Protein AF-A0A7W0VQ99-F1 (afdb_monomer_lite)

Structure (mmCIF, N/CA/C/O backbone):
data_AF-A0A7W0VQ99-F1
#
_entry.id   AF-A0A7W0VQ99-F1
#
loop_
_atom_site.group_PDB
_atom_site.id
_atom_site.type_symbol
_atom_site.label_atom_id
_atom_site.label_alt_id
_atom_site.label_comp_id
_atom_site.label_asym_id
_atom_site.label_entity_id
_atom_site.label_seq_id
_atom_site.pdbx_PDB_ins_code
_atom_site.Cartn_x
_atom_site.Cartn_y
_atom_site.Cartn_z
_atom_site.occupancy
_atom_site.B_iso_or_equiv
_atom_site.auth_seq_id
_atom_site.auth_comp_id
_atom_site.auth_asym_id
_atom_site.auth_atom_id
_atom_site.pdbx_PDB_model_num
ATOM 1 N N . MET A 1 1 ? 32.822 -34.346 52.585 1.00 35.97 1 MET A N 1
ATOM 2 C CA . MET A 1 1 ? 32.767 -32.916 52.220 1.00 35.97 1 MET A CA 1
ATOM 3 C C . MET A 1 1 ? 31.912 -32.772 50.972 1.00 35.97 1 MET A C 1
ATOM 5 O O . MET A 1 1 ? 32.392 -32.977 49.869 1.00 35.97 1 MET A O 1
ATOM 9 N N . ARG A 1 2 ? 30.615 -32.536 51.179 1.00 29.69 2 ARG A N 1
ATOM 10 C CA . ARG A 1 2 ? 29.623 -32.150 50.172 1.00 29.69 2 ARG A CA 1
ATOM 11 C C . ARG A 1 2 ? 29.145 -30.772 50.618 1.00 29.69 2 ARG A C 1
ATOM 13 O O . ARG A 1 2 ? 28.706 -30.653 51.759 1.00 29.69 2 ARG A O 1
ATOM 20 N N . TRP A 1 3 ? 29.302 -29.755 49.781 1.00 30.38 3 TRP A N 1
ATOM 21 C CA . TRP A 1 3 ? 28.756 -28.430 50.052 1.00 30.38 3 TRP A CA 1
ATOM 22 C C . TRP A 1 3 ? 27.299 -28.418 49.585 1.00 30.38 3 TRP A C 1
ATOM 24 O O . TRP A 1 3 ? 27.022 -28.492 48.393 1.00 30.38 3 TRP A O 1
ATOM 34 N N . LEU A 1 4 ? 26.387 -28.411 50.555 1.00 33.59 4 LEU A N 1
ATOM 35 C CA . LEU A 1 4 ? 24.972 -28.094 50.389 1.00 33.59 4 LEU A CA 1
ATOM 36 C C . LEU A 1 4 ? 24.842 -26.570 50.477 1.00 33.59 4 LEU A C 1
ATOM 38 O O . LEU A 1 4 ? 25.139 -25.999 51.525 1.00 33.59 4 LEU A O 1
ATOM 42 N N . ALA A 1 5 ? 24.418 -25.922 49.395 1.00 33.44 5 ALA A N 1
ATOM 43 C CA . ALA A 1 5 ? 23.894 -24.560 49.443 1.00 33.44 5 ALA A CA 1
ATOM 44 C C . ALA A 1 5 ? 22.367 -24.634 49.653 1.00 33.44 5 ALA A C 1
ATOM 46 O O . ALA A 1 5 ? 21.724 -25.491 49.039 1.00 33.44 5 ALA A O 1
ATOM 47 N N . PRO A 1 6 ? 21.777 -23.805 50.530 1.00 36.81 6 PRO A N 1
ATOM 48 C CA . PRO A 1 6 ? 20.361 -23.883 50.855 1.00 36.81 6 PRO A CA 1
ATOM 49 C C . PRO A 1 6 ? 19.521 -23.203 49.768 1.00 36.81 6 PRO A C 1
ATOM 51 O O . PRO A 1 6 ? 19.786 -22.065 49.384 1.00 36.81 6 PRO A O 1
ATOM 54 N N . MET A 1 7 ? 18.473 -23.889 49.307 1.00 33.03 7 MET A N 1
ATOM 55 C CA . MET A 1 7 ? 17.354 -23.249 48.620 1.00 33.03 7 MET A CA 1
ATOM 56 C C . MET A 1 7 ? 16.653 -22.319 49.616 1.00 33.03 7 MET A C 1
ATOM 58 O O . MET A 1 7 ? 15.990 -22.782 50.545 1.00 33.03 7 MET A O 1
ATOM 62 N N . LEU A 1 8 ? 16.804 -21.007 49.428 1.00 29.42 8 LEU A N 1
ATOM 63 C CA . LEU A 1 8 ? 15.871 -20.037 49.985 1.00 29.42 8 LEU A CA 1
ATOM 64 C C . LEU A 1 8 ? 14.557 -20.170 49.209 1.00 29.42 8 LEU A C 1
ATOM 66 O O . LEU A 1 8 ? 14.413 -19.654 48.105 1.00 29.42 8 LEU A O 1
ATOM 70 N N . VAL A 1 9 ? 13.599 -20.877 49.799 1.00 35.91 9 VAL A N 1
ATOM 71 C CA . VAL A 1 9 ? 12.191 -20.728 49.444 1.00 35.91 9 VAL A CA 1
ATOM 72 C C . VAL A 1 9 ? 11.742 -19.409 50.063 1.00 35.91 9 VAL A C 1
ATOM 74 O O . VAL A 1 9 ? 11.555 -19.315 51.276 1.00 35.91 9 VAL A O 1
ATOM 77 N N . LEU A 1 10 ? 11.614 -18.369 49.240 1.00 32.12 10 LEU A N 1
ATOM 78 C CA . LEU A 1 10 ? 10.856 -17.175 49.603 1.00 32.12 10 LEU A CA 1
ATOM 79 C C . LEU A 1 10 ? 9.377 -17.567 49.627 1.00 32.12 10 LEU A C 1
ATOM 81 O O . LEU A 1 10 ? 8.666 -17.467 48.634 1.00 32.12 10 LEU A O 1
ATOM 85 N N . ALA A 1 11 ? 8.935 -18.069 50.778 1.00 34.66 11 ALA A N 1
ATOM 86 C CA . ALA A 1 11 ? 7.527 -18.144 51.112 1.00 34.66 11 ALA A CA 1
ATOM 87 C C . ALA A 1 11 ? 7.029 -16.708 51.319 1.00 34.66 11 ALA A C 1
ATOM 89 O O . ALA A 1 11 ? 7.290 -16.091 52.353 1.00 34.66 11 ALA A O 1
ATOM 90 N N . ALA A 1 12 ? 6.349 -16.157 50.315 1.00 34.00 12 ALA A N 1
ATOM 91 C CA . ALA A 1 12 ? 5.518 -14.985 50.519 1.00 34.00 12 ALA A CA 1
ATOM 92 C C . ALA A 1 12 ? 4.305 -15.420 51.352 1.00 34.00 12 ALA A C 1
ATOM 94 O O . ALA A 1 12 ? 3.446 -16.167 50.891 1.00 34.00 12 ALA A O 1
ATOM 95 N N . CYS A 1 13 ? 4.266 -14.989 52.610 1.00 36.88 13 CYS A N 1
ATOM 96 C CA . CYS A 1 13 ? 3.066 -15.054 53.426 1.00 36.88 13 CYS A CA 1
ATOM 97 C C . CYS A 1 13 ? 2.107 -13.952 52.962 1.00 36.88 13 CYS A C 1
ATOM 99 O O . CYS A 1 13 ? 2.236 -12.809 53.398 1.00 36.88 13 CYS A O 1
ATOM 101 N N . THR A 1 14 ? 1.138 -14.291 52.115 1.00 41.12 14 THR A N 1
ATOM 102 C CA . THR A 1 14 ? -0.111 -13.530 51.990 1.00 41.12 14 THR A CA 1
ATOM 103 C C . THR A 1 14 ? -1.266 -14.451 52.364 1.00 41.12 14 THR A C 1
ATOM 105 O O . THR A 1 14 ? -1.431 -15.538 51.816 1.00 41.12 14 THR A O 1
ATOM 108 N N . SER A 1 15 ? -2.006 -14.051 53.393 1.00 50.41 15 SER A N 1
ATOM 109 C CA . SER A 1 15 ? -3.149 -14.760 53.956 1.00 50.41 15 SER A CA 1
ATOM 110 C C . SER A 1 15 ? -4.416 -14.384 53.195 1.00 50.41 15 SER A C 1
ATOM 112 O O . SER A 1 15 ? -5.065 -13.406 53.548 1.00 50.41 15 SER A O 1
ATOM 114 N N . ASP A 1 16 ? -4.659 -15.115 52.115 1.00 44.50 16 ASP A N 1
ATOM 115 C CA . ASP A 1 16 ? -5.942 -15.582 51.568 1.00 44.50 16 ASP A CA 1
ATOM 116 C C . ASP A 1 16 ? -5.673 -15.956 50.099 1.00 44.50 16 ASP A C 1
ATOM 118 O O . ASP A 1 16 ? -5.027 -15.178 49.395 1.00 44.50 16 ASP A O 1
ATOM 122 N N . PRO A 1 17 ? -6.070 -17.149 49.614 1.00 54.41 17 PRO A N 1
ATOM 123 C CA . PRO A 1 17 ? -6.125 -17.363 48.175 1.00 54.41 17 PRO A CA 1
ATOM 124 C C . PRO A 1 17 ? -7.101 -16.324 47.623 1.00 54.41 17 PRO A C 1
ATOM 126 O O . PRO A 1 17 ? -8.230 -16.246 48.118 1.00 54.41 17 PRO A O 1
ATOM 129 N N . ASP A 1 18 ? -6.676 -15.527 46.637 1.00 51.31 18 ASP A N 1
ATOM 130 C CA . ASP A 1 18 ? -7.619 -14.726 45.858 1.00 51.31 18 ASP A CA 1
ATOM 131 C C . ASP A 1 18 ? -8.804 -15.637 45.505 1.00 51.31 18 ASP A C 1
ATOM 133 O O . ASP A 1 18 ? -8.576 -16.798 45.126 1.00 51.31 18 ASP A O 1
ATOM 137 N N . PRO A 1 19 ? -10.057 -15.194 45.728 1.00 57.91 19 PRO A N 1
ATOM 138 C CA . PRO A 1 19 ? -11.213 -16.019 45.431 1.00 57.91 19 PRO A CA 1
ATOM 139 C C . PRO A 1 19 ? -11.058 -16.507 43.997 1.00 57.91 19 PRO A C 1
ATOM 141 O O . PRO A 1 19 ? -10.887 -15.694 43.090 1.00 57.91 19 PRO A O 1
ATOM 144 N N . VAL A 1 20 ? -11.051 -17.835 43.819 1.00 58.91 20 VAL A N 1
ATOM 145 C CA . VAL A 1 20 ? -11.054 -18.452 42.490 1.00 58.91 20 VAL A CA 1
ATOM 146 C C . VAL 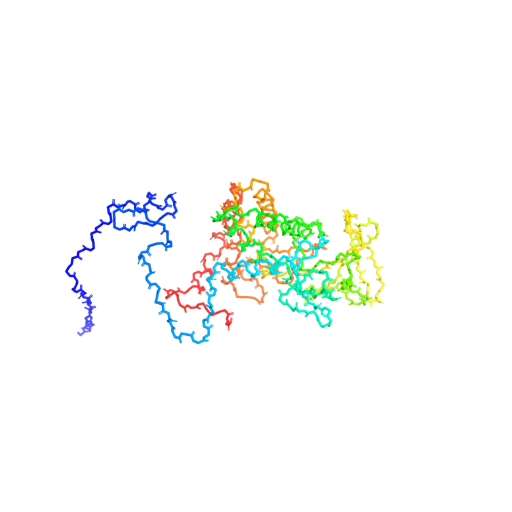A 1 20 ? -12.126 -17.713 41.700 1.00 58.91 20 VAL A C 1
ATOM 148 O O . VAL A 1 20 ? -13.264 -17.675 42.190 1.00 58.91 20 VAL A O 1
ATOM 151 N N . PRO A 1 21 ? -11.782 -17.074 40.568 1.00 56.78 21 PRO A N 1
ATOM 152 C CA . PRO A 1 21 ? -12.765 -16.341 39.805 1.00 56.78 21 PRO A CA 1
ATOM 153 C C . PRO A 1 21 ? -13.966 -17.256 39.557 1.00 56.78 21 PRO A C 1
ATOM 155 O O . PRO A 1 21 ? -13.811 -18.405 39.144 1.00 56.78 21 PRO A O 1
ATOM 158 N N . ALA A 1 22 ? -15.164 -16.797 39.915 1.00 71.50 22 ALA A N 1
ATOM 159 C CA . ALA A 1 22 ? -16.379 -17.569 39.676 1.00 71.50 22 ALA A CA 1
ATOM 160 C C . ALA A 1 22 ? -16.752 -17.560 38.185 1.00 71.50 22 ALA A C 1
ATOM 162 O O . ALA A 1 22 ? -17.583 -18.360 37.753 1.00 71.50 22 ALA A O 1
ATOM 163 N N . CYS A 1 23 ? -16.150 -16.660 37.405 1.00 81.81 23 CYS A N 1
ATOM 164 C CA . CYS A 1 23 ? -16.208 -16.712 35.958 1.00 81.81 23 CYS A CA 1
ATOM 165 C C . CYS A 1 23 ? -15.286 -17.809 35.400 1.00 81.81 23 CYS A C 1
ATOM 167 O O . CYS A 1 23 ? -14.250 -18.149 35.961 1.00 81.81 23 CYS A O 1
ATOM 169 N N . ASP A 1 24 ? -15.705 -18.397 34.286 1.00 89.31 24 ASP A N 1
ATOM 170 C CA . ASP A 1 24 ? -14.931 -19.392 33.551 1.00 89.31 24 ASP A CA 1
ATOM 171 C C . ASP A 1 24 ? -14.026 -18.663 32.550 1.00 89.31 24 ASP A C 1
ATOM 173 O O . ASP A 1 24 ? -14.518 -18.064 31.590 1.00 89.31 24 ASP A O 1
ATOM 177 N N . ASP A 1 25 ? -12.711 -18.715 32.776 1.00 86.88 25 ASP A N 1
ATOM 178 C CA . ASP A 1 25 ? -11.695 -18.097 31.915 1.00 86.88 25 ASP A CA 1
ATOM 179 C C . ASP A 1 25 ? -11.864 -18.476 30.439 1.00 86.88 25 ASP A C 1
ATOM 181 O O . ASP A 1 25 ? -11.771 -17.619 29.558 1.00 86.88 25 ASP A O 1
ATOM 185 N N . ALA A 1 26 ? -12.132 -19.753 30.152 1.00 87.81 26 ALA A N 1
ATOM 186 C CA . ALA A 1 26 ? -12.259 -20.242 28.785 1.00 87.81 26 ALA A CA 1
ATOM 187 C C . ALA A 1 26 ? -13.552 -19.734 28.135 1.00 87.81 26 ALA A C 1
ATOM 189 O O . ALA A 1 26 ? -13.550 -19.376 26.954 1.00 87.81 26 ALA A O 1
ATOM 190 N N . ALA A 1 27 ? -14.640 -19.657 28.905 1.00 90.06 27 ALA A N 1
ATOM 191 C CA . ALA A 1 27 ? -15.899 -19.090 28.435 1.00 90.06 27 ALA A CA 1
ATOM 192 C C . ALA A 1 27 ? -15.780 -17.579 28.173 1.00 90.06 27 ALA A C 1
ATOM 194 O O . ALA A 1 27 ? -16.181 -17.115 27.106 1.00 90.06 27 ALA A O 1
ATOM 195 N N . CYS A 1 28 ? -15.162 -16.819 29.086 1.00 89.81 28 CYS A N 1
ATOM 196 C CA . CYS A 1 28 ? -14.923 -15.390 28.881 1.00 89.81 28 CYS A CA 1
ATOM 197 C C . CYS A 1 28 ? -14.013 -15.144 27.669 1.00 89.81 28 CYS A C 1
ATOM 199 O O . CYS A 1 28 ? -14.325 -14.297 26.829 1.00 89.81 28 CYS A O 1
ATOM 201 N N . ALA A 1 29 ? -12.939 -15.925 27.516 1.00 85.56 29 ALA A N 1
ATOM 202 C CA . ALA A 1 29 ? -12.032 -15.813 26.377 1.00 85.56 29 ALA A CA 1
ATOM 203 C C . ALA A 1 29 ? -12.724 -16.120 25.037 1.00 85.56 29 ALA A C 1
ATOM 205 O O . ALA A 1 29 ? -12.426 -15.468 24.034 1.00 85.56 29 ALA A O 1
ATOM 206 N N . ALA A 1 30 ? -13.683 -17.054 25.008 1.00 84.19 30 ALA A N 1
ATOM 207 C CA . ALA A 1 30 ? -14.479 -17.350 23.814 1.00 84.19 30 ALA A CA 1
ATOM 208 C C . ALA A 1 30 ? -15.356 -16.163 23.365 1.00 84.19 30 ALA A C 1
ATOM 210 O O . ALA A 1 30 ? -15.664 -16.040 22.179 1.00 84.19 30 ALA A O 1
ATOM 211 N N . GLU A 1 31 ? -15.712 -15.266 24.288 1.00 84.81 31 GLU A N 1
ATOM 212 C CA . GLU A 1 31 ? -16.398 -13.997 24.011 1.00 84.81 31 GLU A CA 1
ATOM 213 C C . GLU A 1 31 ? -15.436 -12.815 23.781 1.00 84.81 31 GLU A C 1
ATOM 215 O O . GLU A 1 31 ? -15.890 -11.693 23.558 1.00 84.81 31 GLU A O 1
ATOM 220 N N . GLY A 1 32 ? -14.117 -13.030 23.841 1.00 79.94 32 GLY A N 1
ATOM 221 C CA . GLY A 1 32 ? -13.119 -11.958 23.763 1.00 79.94 32 GLY A CA 1
ATOM 222 C C . GLY A 1 32 ? -13.008 -11.106 25.034 1.00 79.94 32 GLY A C 1
ATOM 223 O O . GLY A 1 32 ? -12.527 -9.976 24.971 1.00 79.94 32 GLY A O 1
ATOM 224 N N . LYS A 1 33 ? -13.451 -11.634 26.177 1.00 89.81 33 LYS A N 1
ATOM 225 C CA . LYS A 1 33 ? -13.456 -10.978 27.490 1.00 89.81 33 LYS A CA 1
ATOM 226 C C . LYS A 1 33 ? -12.430 -11.601 28.430 1.00 89.81 33 LYS A C 1
ATOM 228 O O . LYS A 1 33 ? -11.929 -12.696 28.186 1.00 89.81 33 LYS A O 1
ATOM 233 N N . LEU A 1 34 ? -12.137 -10.902 29.521 1.00 89.12 34 LEU A N 1
ATOM 234 C CA . LEU A 1 34 ? -11.303 -11.402 30.610 1.00 89.12 34 LEU A CA 1
ATOM 235 C C . LEU A 1 34 ? -12.183 -11.722 31.814 1.00 89.12 34 LEU A C 1
ATOM 237 O O . LEU A 1 34 ? -13.170 -11.038 32.071 1.00 89.12 34 LEU A O 1
ATOM 241 N N . CYS A 1 35 ? -11.848 -12.785 32.528 1.00 90.56 35 CYS A N 1
ATOM 242 C CA . CYS A 1 35 ? -12.533 -13.142 33.755 1.00 90.56 35 CYS A CA 1
ATOM 243 C C . CYS A 1 35 ? -11.972 -12.300 34.905 1.00 90.56 35 CYS A C 1
ATOM 245 O O . CYS A 1 35 ? -10.777 -12.337 35.186 1.00 90.56 35 CYS A O 1
ATOM 247 N N . GLU A 1 36 ? -12.830 -11.512 35.546 1.00 89.19 36 GLU A N 1
ATOM 248 C CA . GLU A 1 36 ? -12.496 -10.707 36.716 1.00 89.19 36 GLU A CA 1
ATOM 249 C C . GLU A 1 36 ? -13.545 -10.958 37.801 1.00 89.19 36 GLU A C 1
ATOM 251 O O . GLU A 1 36 ? -14.733 -10.695 37.606 1.00 89.19 36 GLU A O 1
ATOM 256 N N . ALA A 1 37 ? -13.097 -11.478 38.946 1.00 86.00 37 ALA A N 1
ATOM 257 C CA . ALA A 1 37 ? -13.957 -11.895 40.052 1.00 86.00 37 ALA A CA 1
ATOM 258 C C . ALA A 1 37 ? -15.073 -12.865 39.607 1.00 86.00 37 ALA A C 1
ATOM 260 O O . ALA A 1 37 ? -14.812 -14.043 39.377 1.00 86.00 37 ALA A O 1
ATOM 261 N N . ASP A 1 38 ? -16.319 -12.409 39.518 1.00 87.75 38 ASP A N 1
ATOM 262 C CA . ASP A 1 38 ? -17.500 -13.205 39.180 1.00 87.75 38 ASP A CA 1
ATOM 263 C C . ASP A 1 38 ? -18.119 -12.845 37.819 1.00 87.75 38 ASP A C 1
ATOM 265 O O . ASP A 1 38 ? -19.232 -13.279 37.511 1.00 87.75 38 ASP A O 1
ATOM 269 N N . ALA A 1 39 ? -17.403 -12.090 36.978 1.00 90.38 39 ALA A N 1
ATOM 270 C CA . ALA A 1 39 ? -17.909 -11.632 35.690 1.00 90.38 39 ALA A CA 1
ATOM 271 C C . ALA A 1 39 ? -16.873 -11.706 34.561 1.00 90.38 39 ALA A C 1
ATOM 273 O O . ALA A 1 39 ? -15.676 -11.501 34.748 1.00 90.38 39 ALA A O 1
ATOM 274 N N . CYS A 1 40 ? -17.365 -11.919 33.340 1.00 91.88 40 CYS A N 1
ATOM 275 C CA . CYS A 1 40 ? -16.589 -11.618 32.144 1.00 91.88 40 CYS A CA 1
ATOM 276 C C . CYS A 1 40 ? -16.619 -10.104 31.909 1.00 91.88 40 CYS A C 1
ATOM 278 O O . CYS A 1 40 ? -17.671 -9.537 31.594 1.00 91.88 40 CYS A O 1
ATOM 280 N N . VAL A 1 41 ? -15.470 -9.453 32.042 1.00 91.94 41 VAL A N 1
ATOM 281 C CA . VAL A 1 41 ? -15.289 -8.025 31.789 1.00 91.94 41 VAL A CA 1
ATOM 282 C C . VAL A 1 41 ? -14.601 -7.798 30.453 1.00 91.94 41 VAL A C 1
ATOM 284 O O . VAL A 1 41 ? -13.835 -8.623 29.958 1.00 91.94 41 VAL A O 1
ATOM 287 N N . GLU A 1 42 ? -14.868 -6.646 29.850 1.00 86.19 42 GLU A N 1
ATOM 288 C CA . GLU A 1 42 ? -14.137 -6.239 28.655 1.00 86.19 42 GLU A CA 1
ATOM 289 C C . GLU A 1 42 ? -12.638 -6.096 28.973 1.00 86.19 42 GLU A C 1
ATOM 291 O O . GLU A 1 42 ? -12.308 -5.557 30.034 1.00 86.19 42 GLU A O 1
ATOM 296 N N . PRO A 1 43 ? -11.712 -6.491 28.078 1.00 82.94 43 PRO A N 1
ATOM 297 C CA . PRO A 1 43 ? -10.278 -6.443 28.369 1.00 82.94 43 PRO A CA 1
ATOM 298 C C . PRO A 1 43 ? -9.766 -5.057 28.790 1.00 82.94 43 PRO A C 1
ATOM 300 O O . PRO A 1 43 ? -8.867 -4.951 29.615 1.00 82.94 43 PRO A O 1
ATOM 303 N N . TRP A 1 44 ? -10.366 -3.975 28.280 1.00 77.50 44 TRP A N 1
ATOM 304 C CA . TRP A 1 44 ? -10.019 -2.594 28.655 1.00 77.50 44 TRP A CA 1
ATOM 305 C C . TRP A 1 44 ? -10.595 -2.133 30.005 1.00 77.50 44 TRP A C 1
ATOM 307 O O . TRP A 1 44 ? -10.305 -1.020 30.441 1.00 77.50 44 TRP A O 1
ATOM 317 N N . ARG A 1 45 ? -11.440 -2.948 30.644 1.00 83.00 45 ARG A N 1
ATOM 318 C CA . ARG A 1 45 ? -11.957 -2.742 32.006 1.00 83.00 45 ARG A CA 1
ATOM 319 C C . ARG A 1 45 ? -11.309 -3.661 33.033 1.00 83.00 45 ARG A C 1
ATOM 321 O O . ARG A 1 45 ? -11.524 -3.440 34.215 1.00 83.00 45 ARG A O 1
ATOM 328 N N . TYR A 1 46 ? -10.543 -4.658 32.597 1.00 84.81 46 TYR A N 1
ATOM 329 C CA . TYR A 1 46 ? -9.868 -5.589 33.491 1.00 84.81 46 TYR A CA 1
ATOM 330 C C . TYR A 1 46 ? -8.901 -4.849 34.422 1.00 84.81 46 TYR A C 1
ATOM 332 O O . TYR A 1 46 ? -8.037 -4.099 33.963 1.00 84.81 46 TYR A O 1
ATOM 340 N N . GLY A 1 47 ? -9.065 -5.047 35.727 1.00 83.56 47 GLY A N 1
ATOM 341 C CA . GLY A 1 47 ? -8.362 -4.330 36.786 1.00 83.56 47 GLY A CA 1
ATOM 342 C C . GLY A 1 47 ? -8.856 -2.898 37.016 1.00 83.56 47 GLY A C 1
ATOM 343 O O . GLY A 1 47 ? -8.153 -2.146 37.692 1.00 83.56 47 GLY A O 1
ATOM 344 N N . ASP A 1 48 ? -9.993 -2.512 36.412 1.00 78.44 48 ASP A N 1
ATOM 345 C CA . ASP A 1 48 ? -10.564 -1.155 36.327 1.00 78.44 48 ASP A CA 1
ATOM 346 C C . ASP A 1 48 ? -9.490 -0.058 36.418 1.00 78.44 48 ASP A C 1
ATOM 348 O O . ASP A 1 48 ? -9.431 0.683 37.411 1.00 78.44 48 ASP A O 1
ATOM 352 N N . PRO A 1 49 ? -8.566 0.002 35.435 1.00 72.12 49 PRO A N 1
ATOM 353 C CA . PRO A 1 49 ? -7.321 0.733 35.580 1.00 72.12 49 PRO A CA 1
ATOM 354 C C . PRO A 1 49 ? -7.609 2.206 35.863 1.00 72.12 49 PRO A C 1
ATOM 356 O O . PRO A 1 49 ? -8.087 2.961 35.013 1.00 72.12 49 PRO A O 1
ATOM 359 N N . GLN A 1 50 ? -7.300 2.622 37.089 1.00 75.44 50 GLN A N 1
ATOM 360 C CA . GLN A 1 50 ? -7.441 4.005 37.514 1.00 75.44 50 GLN A CA 1
ATOM 361 C C . GLN A 1 50 ? -6.268 4.807 36.957 1.00 75.44 50 GLN A C 1
ATOM 363 O O . GLN A 1 50 ? -5.178 4.854 37.528 1.00 75.44 50 GLN A O 1
ATOM 368 N N . TRP A 1 51 ? -6.490 5.456 35.819 1.00 71.12 51 TRP A N 1
ATOM 369 C CA . TRP A 1 51 ? -5.513 6.372 35.245 1.00 71.12 51 TRP A CA 1
ATOM 370 C C . TRP A 1 51 ? -5.407 7.617 36.123 1.00 71.12 51 TRP A C 1
ATOM 372 O O . TRP A 1 51 ? -6.396 8.325 36.351 1.00 71.12 51 TRP A O 1
ATOM 382 N N . SER A 1 52 ? -4.202 7.905 36.617 1.00 70.12 52 SER A N 1
ATOM 383 C CA . SER A 1 52 ? -3.952 9.137 37.354 1.00 70.12 52 SER A CA 1
ATOM 384 C C . SER A 1 52 ? -4.303 10.337 36.472 1.00 70.12 52 SER A C 1
ATOM 386 O O . SER A 1 52 ? -3.880 10.459 35.322 1.00 70.12 52 SER A O 1
ATOM 388 N N . ARG A 1 53 ? -5.117 11.249 37.007 1.00 69.31 53 ARG A N 1
ATOM 389 C CA . ARG A 1 53 ? -5.321 12.550 36.371 1.00 69.31 53 ARG A CA 1
ATOM 390 C C . ARG A 1 53 ? -4.111 13.407 36.718 1.00 69.31 53 ARG A C 1
ATOM 392 O O . ARG A 1 53 ? -3.765 13.517 37.891 1.00 69.31 53 ARG A O 1
ATOM 399 N N . CYS A 1 54 ? -3.501 14.032 35.716 1.00 71.00 54 CYS A N 1
ATOM 400 C CA . CYS A 1 54 ? -2.407 14.987 35.895 1.00 71.00 54 CYS A CA 1
ATOM 401 C C . CYS A 1 54 ? -2.943 16.422 35.732 1.00 71.00 54 CYS A C 1
ATOM 403 O O . CYS A 1 54 ? -2.739 17.026 34.681 1.00 71.00 54 CYS A O 1
ATOM 405 N N . PRO A 1 55 ? -3.648 16.991 36.733 1.00 69.50 55 PRO A N 1
ATOM 406 C CA . PRO A 1 55 ? -4.312 18.294 36.614 1.00 69.50 55 PRO A CA 1
ATOM 407 C C . PRO A 1 55 ? -3.351 19.478 36.419 1.00 69.50 55 PRO A C 1
ATOM 409 O O . PRO A 1 55 ? -3.808 20.580 36.138 1.00 69.50 55 PRO A O 1
ATOM 412 N N . VAL A 1 56 ? -2.039 19.266 36.576 1.00 78.25 56 VAL A N 1
ATOM 413 C CA . VAL A 1 56 ? -0.986 20.289 36.437 1.00 78.25 56 VAL A CA 1
ATOM 414 C C . VAL A 1 56 ? 0.040 19.907 35.356 1.00 78.25 56 VAL A C 1
ATOM 416 O O . VAL A 1 56 ? 1.137 20.454 35.319 1.00 78.25 56 VAL A O 1
ATOM 419 N N . GLU A 1 57 ? -0.270 18.959 34.465 1.00 82.94 57 GLU A N 1
ATOM 420 C CA . GLU A 1 57 ? 0.613 18.682 33.324 1.00 82.94 57 GLU A CA 1
ATOM 421 C C . GLU A 1 57 ? 0.530 19.849 32.332 1.00 82.94 57 GLU A C 1
ATOM 423 O O . GLU A 1 57 ? -0.460 20.017 31.625 1.00 82.94 57 GLU A O 1
ATOM 428 N N . THR A 1 58 ? 1.574 20.675 32.291 1.00 82.50 58 THR A N 1
ATOM 429 C CA . THR A 1 58 ? 1.620 21.906 31.488 1.00 82.50 58 THR A CA 1
ATOM 430 C C . THR A 1 58 ? 1.639 21.647 29.983 1.00 82.50 58 THR A C 1
ATOM 432 O O . THR A 1 58 ? 1.383 22.567 29.210 1.00 82.50 58 THR A O 1
ATOM 435 N N . ARG A 1 59 ? 1.915 20.407 29.558 1.00 81.31 59 ARG A N 1
ATOM 436 C CA . ARG A 1 59 ? 1.825 19.964 28.158 1.00 81.31 59 ARG A CA 1
ATOM 437 C C . ARG A 1 59 ? 0.470 19.344 27.807 1.00 81.31 59 ARG A C 1
ATOM 439 O O . ARG A 1 59 ? 0.249 19.003 26.647 1.00 81.31 59 ARG A O 1
ATOM 446 N N . ALA A 1 60 ? -0.417 19.139 28.783 1.00 80.19 60 ALA A N 1
ATOM 447 C CA . ALA A 1 60 ? -1.737 18.587 28.520 1.00 80.19 60 ALA A CA 1
ATOM 448 C C . ALA A 1 60 ? -2.589 19.615 27.771 1.00 80.19 60 ALA A C 1
ATOM 450 O O . ALA A 1 60 ? -2.518 20.816 28.022 1.00 80.19 60 ALA A O 1
ATOM 451 N N . THR A 1 61 ? -3.418 19.125 26.858 1.00 83.88 61 THR A N 1
ATOM 452 C CA . THR A 1 61 ? -4.383 19.951 26.132 1.00 83.88 61 THR A CA 1
ATOM 453 C C . THR A 1 61 ? -5.796 19.608 26.607 1.00 83.88 61 THR A C 1
ATOM 455 O O . THR A 1 61 ? -6.006 18.552 27.210 1.00 83.88 61 THR A O 1
ATOM 458 N N . ALA A 1 62 ? -6.757 20.511 26.396 1.00 86.06 62 ALA A N 1
ATOM 459 C CA . ALA A 1 62 ? -8.121 20.348 26.908 1.00 86.06 62 ALA A CA 1
ATOM 460 C C . ALA A 1 62 ? -8.905 19.235 26.186 1.00 86.06 62 ALA A C 1
ATOM 462 O O . ALA A 1 62 ? -9.903 18.734 26.704 1.00 86.06 62 ALA A O 1
ATOM 463 N N . GLU A 1 63 ? -8.461 18.854 24.992 1.00 89.06 63 GLU A N 1
ATOM 464 C CA . GLU A 1 63 ? -9.078 17.838 24.156 1.00 89.06 63 GLU A CA 1
ATOM 465 C C . GLU A 1 63 ? -8.867 16.434 24.734 1.00 89.06 63 GLU A C 1
ATOM 467 O O . GLU A 1 63 ? -7.759 16.019 25.086 1.00 89.06 63 GLU A O 1
ATOM 472 N N . SER A 1 64 ? -9.944 15.654 24.745 1.00 86.75 64 SER A N 1
ATOM 473 C CA . SER A 1 64 ? -9.893 14.210 24.970 1.00 86.75 64 SER A CA 1
ATOM 474 C C . SER A 1 64 ? -9.083 13.493 23.881 1.00 86.75 64 SER A C 1
ATOM 476 O O . SER A 1 64 ? -8.940 13.984 22.760 1.00 86.75 64 SER A O 1
ATOM 478 N N . LEU A 1 65 ? -8.612 12.276 24.173 1.00 85.31 65 LEU A N 1
ATOM 479 C CA . LEU A 1 65 ? -7.954 11.425 23.171 1.00 85.31 65 LEU A CA 1
ATOM 480 C C . LEU A 1 65 ? -8.844 11.181 21.944 1.00 85.31 65 LEU A C 1
ATOM 482 O O . LEU A 1 65 ? -8.346 11.199 20.824 1.00 85.31 65 LEU A O 1
ATOM 486 N N . ALA A 1 66 ? -10.158 11.031 22.140 1.00 84.50 66 ALA A N 1
ATOM 487 C CA . ALA A 1 66 ? -11.113 10.870 21.045 1.00 84.50 66 ALA A CA 1
ATOM 488 C C . ALA A 1 66 ? -11.189 12.118 20.148 1.00 84.50 66 ALA A C 1
ATOM 490 O O . ALA A 1 66 ? -11.217 11.994 18.927 1.00 84.50 66 ALA A O 1
ATOM 491 N N . GLN A 1 67 ? -11.172 13.322 20.733 1.00 89.62 67 GLN A N 1
ATOM 492 C CA . GLN A 1 67 ? -11.142 14.575 19.966 1.00 89.62 67 GLN A CA 1
ATOM 493 C C . GLN A 1 67 ? -9.832 14.733 19.188 1.00 89.62 67 GLN A C 1
ATOM 495 O O . GLN A 1 67 ? -9.863 15.133 18.027 1.00 89.62 67 GLN A O 1
ATOM 500 N N . LYS A 1 68 ? -8.695 14.369 19.793 1.00 91.31 68 LYS A N 1
ATOM 501 C CA . LYS A 1 68 ? -7.393 14.368 19.108 1.00 91.31 68 LYS A CA 1
ATOM 502 C C . LYS A 1 68 ? -7.372 13.385 17.943 1.00 91.31 68 LYS A C 1
ATOM 504 O O . LYS A 1 68 ? -6.991 13.765 16.844 1.00 91.31 68 LYS A O 1
ATOM 509 N N . ALA A 1 69 ? -7.830 12.153 18.165 1.00 90.19 69 ALA A N 1
ATOM 510 C CA . ALA A 1 69 ? -7.921 11.135 17.122 1.00 90.19 69 ALA A CA 1
ATOM 511 C C . ALA A 1 69 ? -8.805 11.603 15.956 1.00 90.19 69 ALA A C 1
ATOM 513 O O . ALA A 1 69 ? -8.373 11.559 14.810 1.00 90.19 69 ALA A O 1
ATOM 514 N N . ALA A 1 70 ? -9.989 12.153 16.247 1.00 88.81 70 ALA A N 1
ATOM 515 C CA . ALA A 1 70 ? -10.879 12.692 15.221 1.00 88.81 70 ALA A CA 1
ATOM 516 C C . ALA A 1 70 ? -10.230 13.831 14.412 1.00 88.81 70 ALA A C 1
ATOM 518 O O . ALA A 1 70 ? -10.413 13.894 13.196 1.00 88.81 70 ALA A O 1
ATOM 519 N N . ALA A 1 71 ? -9.457 14.708 15.065 1.00 90.56 71 ALA A N 1
ATOM 520 C CA . ALA A 1 71 ? -8.720 15.769 14.386 1.00 90.56 71 ALA A CA 1
ATOM 521 C C . ALA A 1 71 ? -7.636 15.203 13.451 1.00 90.56 71 ALA A C 1
ATOM 523 O O . ALA A 1 71 ? -7.594 15.580 12.280 1.00 90.56 71 ALA A O 1
ATOM 524 N N . TYR A 1 72 ? -6.809 14.265 13.929 1.00 92.06 72 TYR A N 1
ATOM 525 C CA . TYR A 1 72 ? -5.765 13.635 13.113 1.00 92.06 72 TYR A CA 1
ATOM 526 C C . TYR A 1 72 ? -6.338 12.844 11.934 1.00 92.06 72 TYR A C 1
ATOM 528 O O . TYR A 1 72 ? -5.856 12.997 10.814 1.00 92.06 72 TYR A O 1
ATOM 536 N N . ASP A 1 73 ? -7.403 12.073 12.149 1.00 91.44 73 ASP A N 1
ATOM 537 C CA . ASP A 1 73 ? -8.071 11.315 11.088 1.00 91.44 73 ASP A CA 1
ATOM 538 C C . ASP A 1 73 ? -8.628 12.235 9.993 1.00 91.44 73 ASP A C 1
ATOM 540 O O . ASP A 1 73 ? -8.481 11.964 8.798 1.00 91.44 73 ASP A O 1
ATOM 544 N N . ALA A 1 74 ? -9.242 13.355 10.393 1.00 90.19 74 ALA A N 1
ATOM 545 C CA . ALA A 1 74 ? -9.739 14.349 9.451 1.00 90.19 74 ALA A CA 1
ATOM 546 C C . ALA A 1 74 ? -8.600 14.970 8.626 1.00 90.19 74 ALA A C 1
ATOM 548 O O . ALA A 1 74 ? -8.782 15.198 7.428 1.00 90.19 74 ALA A O 1
ATOM 549 N N . ARG A 1 75 ? -7.419 15.205 9.224 1.00 92.69 75 ARG A N 1
ATOM 550 C CA . ARG A 1 75 ? -6.243 15.687 8.478 1.00 92.69 75 ARG A CA 1
ATOM 551 C C . ARG A 1 75 ? -5.701 14.624 7.525 1.00 92.69 75 ARG A C 1
ATOM 553 O O . ARG A 1 75 ? -5.466 14.942 6.361 1.00 92.69 75 ARG A O 1
ATOM 560 N N . ALA A 1 76 ? -5.545 13.382 7.987 1.00 93.25 76 ALA A N 1
ATOM 561 C CA . ALA A 1 76 ? -4.966 12.291 7.201 1.00 93.25 76 ALA A CA 1
ATOM 562 C C . ALA A 1 76 ? -5.701 12.093 5.867 1.00 93.25 76 ALA A C 1
ATOM 564 O O . ALA A 1 76 ? -5.071 11.987 4.822 1.00 93.25 76 ALA A O 1
ATOM 565 N N . ILE A 1 77 ? -7.034 12.130 5.866 1.00 91.75 77 ILE A N 1
ATOM 566 C CA . ILE A 1 77 ? -7.803 12.003 4.621 1.00 91.75 77 ILE A CA 1
ATOM 567 C C . ILE A 1 77 ? -8.000 13.357 3.926 1.00 91.75 77 ILE A C 1
ATOM 569 O O . ILE A 1 77 ? -7.915 13.446 2.705 1.00 91.75 77 ILE A O 1
ATOM 573 N N . GLY A 1 78 ? -8.265 14.430 4.677 1.00 93.50 78 GLY A N 1
ATOM 574 C CA . GLY A 1 78 ? -8.630 15.728 4.102 1.00 93.50 78 GLY A CA 1
ATOM 575 C C . GLY A 1 78 ? -7.482 16.475 3.417 1.00 93.50 78 GLY A C 1
ATOM 576 O O . GLY A 1 78 ? -7.730 17.222 2.466 1.00 93.50 78 GLY A O 1
ATOM 577 N N . LEU A 1 79 ? -6.248 16.284 3.891 1.00 95.69 79 LEU A N 1
ATOM 578 C CA . LEU A 1 79 ? -5.045 16.953 3.391 1.00 95.69 79 LEU A CA 1
ATOM 579 C C . LEU A 1 79 ? -4.124 16.001 2.617 1.00 95.69 79 LEU A C 1
ATOM 581 O O . LEU A 1 79 ? -3.648 16.370 1.546 1.00 95.69 79 LEU A O 1
ATOM 585 N N . HIS A 1 80 ? -3.902 14.790 3.132 1.00 95.62 80 HIS A N 1
ATOM 586 C CA . HIS A 1 80 ? -2.859 13.891 2.622 1.00 95.62 80 HIS A CA 1
ATOM 587 C C . HIS A 1 80 ? -3.332 12.906 1.547 1.00 95.62 80 HIS A C 1
ATOM 589 O O . HIS A 1 80 ? -2.500 12.196 0.991 1.00 95.62 80 HIS A O 1
ATOM 595 N N . ALA A 1 81 ? -4.627 12.876 1.212 1.00 94.44 81 ALA A N 1
ATOM 596 C CA . ALA A 1 81 ? -5.167 12.042 0.140 1.00 94.44 81 ALA A CA 1
ATOM 597 C C . ALA A 1 81 ? -5.796 12.896 -0.974 1.00 94.44 81 ALA A C 1
ATOM 599 O O . ALA A 1 81 ? -6.663 13.742 -0.738 1.00 94.44 81 ALA A O 1
ATOM 600 N N . HIS A 1 82 ? -5.382 12.653 -2.218 1.00 95.00 82 HIS A N 1
ATOM 601 C CA . HIS A 1 82 ? -5.968 13.282 -3.403 1.00 95.00 82 HIS A CA 1
ATOM 602 C C . HIS A 1 82 ? -7.073 12.384 -3.986 1.00 95.00 82 HIS A C 1
ATOM 604 O O . HIS A 1 82 ? -6.927 11.165 -3.971 1.00 95.00 82 HIS A O 1
ATOM 610 N N . PRO A 1 83 ? -8.136 12.913 -4.623 1.00 91.88 83 PRO A N 1
ATOM 611 C CA . PRO A 1 83 ? -9.172 12.070 -5.238 1.00 91.88 83 PRO A CA 1
ATOM 612 C C . PRO A 1 83 ? -8.677 11.054 -6.287 1.00 91.88 83 PRO A C 1
ATOM 614 O O . PRO A 1 83 ? -9.354 10.066 -6.548 1.00 91.88 83 PRO A O 1
ATOM 617 N N . GLN A 1 84 ? -7.516 11.295 -6.908 1.00 92.12 84 GLN A N 1
ATOM 618 C CA . GLN A 1 84 ? -6.865 10.365 -7.852 1.00 92.12 84 GLN A CA 1
ATOM 619 C C . GLN A 1 84 ? -5.7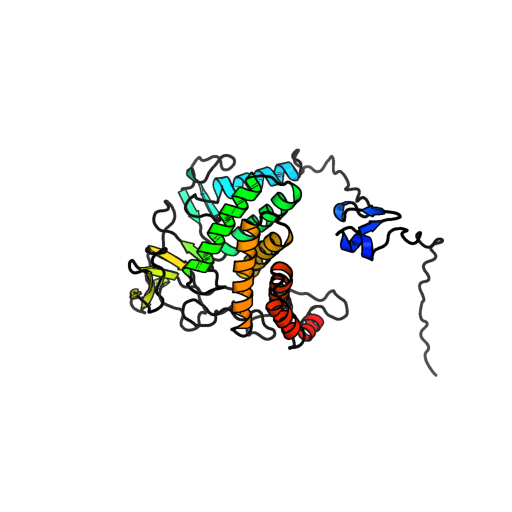47 9.524 -7.214 1.00 92.12 84 GLN A C 1
ATOM 621 O O . GLN A 1 84 ? -5.215 8.630 -7.862 1.00 92.12 84 GLN A O 1
ATOM 626 N N . MET A 1 85 ? -5.392 9.815 -5.962 1.00 94.19 85 MET A N 1
ATOM 627 C CA . MET A 1 85 ? -4.412 9.077 -5.167 1.00 94.19 85 MET A CA 1
ATOM 628 C C . MET A 1 85 ? -5.097 8.643 -3.877 1.00 94.19 85 MET A C 1
ATOM 630 O O . MET A 1 85 ? -4.977 9.335 -2.866 1.00 94.19 85 MET A O 1
ATOM 634 N N . PRO A 1 86 ? -5.888 7.557 -3.911 1.00 94.19 86 PRO A N 1
ATOM 635 C CA . PRO A 1 86 ? -6.632 7.078 -2.750 1.00 94.19 86 PRO A CA 1
ATOM 636 C C . PRO A 1 86 ? -5.718 6.401 -1.704 1.00 94.19 86 PRO A C 1
ATOM 638 O O . PRO A 1 86 ? -5.981 5.299 -1.240 1.00 94.19 86 PRO A O 1
ATOM 641 N N . TRP A 1 87 ? -4.620 7.065 -1.351 1.00 95.31 87 TRP A N 1
ATOM 642 C CA . TRP A 1 87 ? -3.639 6.718 -0.331 1.00 95.31 87 TRP A CA 1
ATOM 643 C C . TRP A 1 87 ? -3.072 8.013 0.259 1.00 95.31 87 TRP A C 1
ATOM 645 O O . TRP A 1 87 ? -3.175 9.076 -0.355 1.00 95.31 87 TRP A O 1
ATOM 655 N N . VAL A 1 88 ? -2.492 7.934 1.453 1.00 95.00 88 VAL A N 1
ATOM 656 C CA . VAL A 1 88 ? -1.891 9.110 2.100 1.00 95.00 88 VAL A CA 1
ATOM 657 C C . VAL A 1 88 ? -0.442 9.291 1.653 1.00 95.00 88 VAL A C 1
ATOM 659 O O . VAL A 1 88 ? 0.270 8.306 1.459 1.00 95.00 88 VAL A O 1
ATOM 662 N N . VAL A 1 89 ? -0.012 10.540 1.503 1.00 94.75 89 VAL A N 1
ATOM 663 C CA . VAL A 1 89 ? 1.387 10.916 1.243 1.00 94.75 89 VAL A CA 1
ATOM 664 C C . VAL A 1 89 ? 1.737 12.207 1.982 1.00 94.75 89 VAL A C 1
ATOM 666 O O . VAL A 1 89 ? 0.854 12.976 2.381 1.00 94.75 89 VAL A O 1
ATOM 669 N N . ASP A 1 90 ? 3.026 12.489 2.126 1.00 93.56 90 ASP A N 1
ATOM 670 C CA . ASP A 1 90 ? 3.477 13.777 2.641 1.00 93.56 90 ASP A CA 1
ATOM 671 C C . ASP A 1 90 ? 3.189 14.905 1.643 1.00 93.56 90 ASP A C 1
ATOM 673 O O . ASP A 1 90 ? 3.132 14.707 0.425 1.00 93.56 90 ASP A O 1
ATOM 677 N N . VAL A 1 91 ? 2.977 16.117 2.160 1.00 95.19 91 VAL A N 1
ATOM 678 C CA . VAL A 1 91 ? 2.583 17.267 1.338 1.00 95.19 91 VAL A CA 1
ATOM 679 C C . VAL A 1 91 ? 3.333 18.532 1.715 1.00 95.19 91 VAL A C 1
ATOM 681 O O . VAL A 1 91 ? 3.619 18.797 2.881 1.00 95.19 91 VAL A O 1
ATOM 684 N N . VAL A 1 92 ? 3.567 19.365 0.706 1.00 95.62 92 VAL A N 1
ATOM 685 C CA . VAL A 1 92 ? 3.916 20.774 0.867 1.00 95.62 92 VAL A CA 1
ATOM 686 C C . VAL A 1 92 ? 2.691 21.594 0.493 1.00 95.62 92 VAL A C 1
ATOM 688 O O . VAL A 1 92 ? 2.181 21.491 -0.624 1.00 95.62 92 VAL A O 1
ATOM 691 N N . THR A 1 93 ? 2.199 22.408 1.423 1.00 96.19 93 THR A N 1
ATOM 692 C CA . THR A 1 93 ? 1.085 23.330 1.174 1.00 96.19 93 THR A CA 1
ATOM 693 C C . THR A 1 93 ? 1.571 24.624 0.533 1.00 96.19 93 THR A C 1
ATOM 695 O O . THR A 1 93 ? 2.680 25.079 0.811 1.00 96.19 93 THR A O 1
ATOM 698 N N . LYS A 1 94 ? 0.702 25.277 -0.241 1.00 96.19 94 LYS A N 1
ATOM 699 C CA . LYS A 1 94 ? 0.971 26.588 -0.845 1.00 96.19 94 LYS A CA 1
ATOM 700 C C . LYS A 1 94 ? 1.377 27.623 0.216 1.00 96.19 94 LYS A C 1
ATOM 702 O O . LYS A 1 94 ? 0.801 27.621 1.312 1.00 96.19 94 LYS A O 1
ATOM 707 N N . PRO A 1 95 ? 2.284 28.564 -0.103 1.00 96.75 95 PRO A N 1
ATOM 708 C CA . PRO A 1 95 ? 2.680 29.625 0.818 1.00 96.75 95 PRO A CA 1
ATOM 709 C C . PRO A 1 95 ? 1.480 30.404 1.374 1.00 96.75 95 PRO A C 1
ATOM 711 O O . PRO A 1 95 ? 0.596 30.816 0.626 1.00 96.75 95 PRO A O 1
ATOM 714 N N . GLY A 1 96 ? 1.463 30.629 2.690 1.00 96.12 96 GLY A N 1
ATOM 715 C CA . GLY A 1 96 ? 0.391 31.363 3.376 1.00 96.12 96 GLY A CA 1
ATOM 716 C C . GLY A 1 96 ? -0.867 30.545 3.684 1.00 96.12 96 GLY A C 1
ATOM 717 O O . GLY A 1 96 ? -1.809 31.098 4.247 1.00 96.12 96 GLY A O 1
ATOM 718 N N . THR A 1 97 ? -0.887 29.251 3.352 1.00 96.31 97 THR A N 1
ATOM 719 C CA . THR A 1 97 ? -1.948 28.334 3.787 1.00 96.31 97 THR A CA 1
ATOM 720 C C . THR A 1 97 ? -1.823 28.091 5.286 1.00 96.31 97 THR A C 1
ATOM 722 O O . THR A 1 97 ? -0.734 27.798 5.778 1.00 96.31 97 THR A O 1
ATOM 725 N N . ASP A 1 98 ? -2.934 28.190 6.011 1.00 94.00 98 ASP A N 1
ATOM 726 C CA . ASP A 1 98 ? -2.994 27.735 7.395 1.00 94.00 98 ASP A CA 1
ATOM 727 C C . ASP A 1 98 ? -2.930 26.199 7.420 1.00 94.00 98 ASP A C 1
ATOM 729 O O . ASP A 1 98 ? -3.856 25.542 6.922 1.00 94.00 98 ASP A O 1
ATOM 733 N N . PRO A 1 99 ? -1.858 25.607 7.981 1.00 85.69 99 PRO A N 1
ATOM 734 C CA . PRO A 1 99 ? -1.699 24.170 7.980 1.00 85.69 99 PRO A CA 1
ATOM 735 C C . PRO A 1 99 ? -2.832 23.485 8.723 1.00 85.69 99 PRO A C 1
ATOM 737 O O . PRO A 1 99 ? -3.084 22.351 8.362 1.00 85.69 99 PRO A O 1
ATOM 740 N N . GLU A 1 100 ? -3.544 24.116 9.667 1.00 86.75 100 GLU A N 1
ATOM 741 C CA . GLU A 1 100 ? -4.628 23.504 10.458 1.00 86.75 100 GLU A CA 1
ATOM 742 C C . GLU A 1 100 ? -5.956 23.353 9.697 1.00 86.75 100 GLU A C 1
ATOM 744 O O . GLU A 1 100 ? -6.751 22.459 9.991 1.00 86.75 100 GLU A O 1
ATOM 749 N N . SER A 1 101 ? -6.182 24.180 8.675 1.00 92.06 101 SER A N 1
ATOM 750 C CA . SER A 1 101 ? -7.404 24.167 7.855 1.00 92.06 101 SER A CA 1
ATOM 751 C C . SER A 1 101 ? -7.178 23.725 6.406 1.00 92.06 101 SER A C 1
ATOM 753 O O . SER A 1 101 ? -8.147 23.508 5.676 1.00 92.06 101 SER A O 1
ATOM 755 N N . ALA A 1 102 ? -5.917 23.530 6.004 1.00 95.69 102 ALA A N 1
ATOM 756 C CA . ALA A 1 102 ? -5.532 23.048 4.684 1.00 95.69 102 ALA A CA 1
ATOM 757 C C . ALA A 1 102 ? -6.230 21.736 4.286 1.00 95.69 102 ALA A C 1
ATOM 759 O O . ALA A 1 102 ? -6.407 20.814 5.093 1.00 95.69 102 ALA A O 1
ATOM 760 N N . THR A 1 103 ? -6.548 21.635 3.002 1.00 95.94 103 THR A N 1
ATOM 761 C CA . THR A 1 103 ? -7.046 20.425 2.345 1.00 95.94 103 THR A CA 1
ATOM 762 C C . THR A 1 103 ? -6.135 20.040 1.183 1.00 95.94 103 THR A C 1
ATOM 764 O O . THR A 1 103 ? -5.241 20.796 0.806 1.00 95.94 103 THR A O 1
ATOM 767 N N . TRP A 1 104 ? -6.402 18.908 0.530 1.00 95.44 104 TRP A N 1
ATOM 768 C CA . TRP A 1 104 ? -5.684 18.497 -0.683 1.00 95.44 104 TRP A CA 1
ATOM 769 C C . TRP A 1 104 ? -5.664 19.574 -1.788 1.00 95.44 104 TRP A C 1
ATOM 771 O O . TRP A 1 104 ? -4.776 19.582 -2.636 1.00 95.44 104 TRP A O 1
ATOM 781 N N . ARG A 1 105 ? -6.632 20.508 -1.798 1.00 95.62 105 ARG A N 1
ATOM 782 C CA . ARG A 1 105 ? -6.690 21.623 -2.767 1.00 95.62 105 ARG A CA 1
ATOM 783 C C . ARG A 1 105 ? -5.615 22.678 -2.530 1.00 95.62 105 ARG A C 1
ATOM 785 O O . ARG A 1 105 ? -5.299 23.455 -3.437 1.00 95.62 105 ARG A O 1
ATOM 792 N N . ASP A 1 106 ? -5.074 22.714 -1.324 1.00 96.94 106 ASP A N 1
ATOM 793 C CA . ASP A 1 106 ? -4.072 23.674 -0.880 1.00 96.94 106 ASP A CA 1
ATOM 794 C C . ASP A 1 106 ? -2.650 23.117 -1.017 1.00 96.94 106 ASP A C 1
ATOM 796 O O . ASP A 1 106 ? -1.681 23.830 -0.767 1.00 96.94 106 ASP A O 1
ATOM 800 N N . VAL A 1 107 ? -2.515 21.870 -1.474 1.00 96.75 107 VAL A N 1
ATOM 801 C CA . VAL A 1 107 ? -1.231 21.232 -1.762 1.00 96.75 107 VAL A CA 1
ATOM 802 C C . VAL A 1 107 ? -0.592 21.868 -3.000 1.00 96.75 107 VAL A C 1
ATOM 804 O O . VAL A 1 107 ? -1.239 22.083 -4.029 1.00 96.75 107 VAL A O 1
ATOM 807 N N . GLU A 1 108 ? 0.686 22.214 -2.875 1.00 96.38 108 GLU A N 1
ATOM 808 C CA . GLU A 1 108 ? 1.559 22.687 -3.952 1.00 96.38 108 GLU A CA 1
ATOM 809 C C . GLU A 1 108 ? 2.378 21.535 -4.541 1.00 96.38 108 GLU A C 1
ATOM 811 O O . GLU A 1 108 ? 2.491 21.421 -5.762 1.00 96.38 108 GLU A O 1
ATOM 816 N N . ALA A 1 109 ? 2.913 20.668 -3.679 1.00 96.56 109 ALA A N 1
ATOM 817 C CA . ALA A 1 109 ? 3.679 19.496 -4.075 1.00 96.56 109 ALA A CA 1
ATOM 818 C C . ALA A 1 109 ? 3.342 18.296 -3.188 1.00 96.56 109 ALA A C 1
ATOM 820 O O . ALA A 1 109 ? 3.183 18.430 -1.974 1.00 96.56 109 ALA A O 1
ATOM 821 N N . TRP A 1 110 ? 3.273 17.124 -3.809 1.00 96.12 110 TRP A N 1
ATOM 822 C CA . TRP A 1 110 ? 3.090 15.845 -3.134 1.00 96.12 110 TRP A CA 1
ATOM 823 C C . TRP A 1 110 ? 4.458 15.176 -3.007 1.00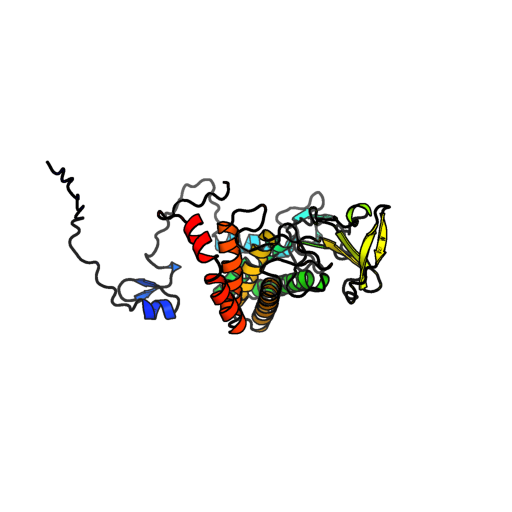 96.12 110 TRP A C 1
ATOM 825 O O . TRP A 1 110 ? 5.170 15.015 -4.000 1.00 96.12 110 TRP A O 1
ATOM 835 N N . TRP A 1 111 ? 4.854 14.826 -1.791 1.00 92.19 111 TRP A N 1
ATOM 836 C CA . TRP A 1 111 ? 6.137 14.195 -1.501 1.00 92.19 111 TRP A CA 1
ATOM 837 C C . TRP A 1 111 ? 5.922 12.702 -1.311 1.00 92.19 111 TRP A C 1
ATOM 839 O O . TRP A 1 111 ? 5.679 12.233 -0.205 1.00 92.19 111 TRP A O 1
ATOM 849 N N . SER A 1 112 ? 5.989 11.967 -2.421 1.00 88.81 112 SER A N 1
ATOM 850 C CA . SER A 1 112 ? 5.940 10.509 -2.373 1.00 88.81 112 SER A CA 1
ATOM 851 C C . SER A 1 112 ? 7.278 9.950 -1.869 1.00 88.81 112 SER A C 1
ATOM 853 O O . SER A 1 112 ? 8.333 10.252 -2.436 1.00 88.81 112 SER A O 1
ATOM 855 N N . GLY A 1 113 ? 7.243 9.183 -0.780 1.00 87.38 113 GLY A N 1
ATOM 856 C CA . GLY A 1 113 ? 8.382 8.551 -0.114 1.00 87.38 113 GLY A CA 1
ATOM 857 C C . GLY A 1 113 ? 8.458 7.046 -0.378 1.00 87.38 113 GLY A C 1
ATOM 858 O O . GLY A 1 113 ? 7.486 6.410 -0.767 1.00 87.38 113 GLY A O 1
ATOM 859 N N . GLU A 1 114 ? 9.646 6.436 -0.228 1.00 84.38 114 GLU A N 1
ATOM 860 C CA . GLU A 1 114 ? 9.918 5.029 -0.618 1.00 84.38 114 GLU A CA 1
ATOM 861 C C . GLU A 1 114 ? 9.085 3.978 0.136 1.00 84.38 114 GLU A C 1
ATOM 863 O O . GLU A 1 114 ? 9.197 2.797 -0.186 1.00 84.38 114 GLU A O 1
ATOM 868 N N . ASN A 1 115 ? 8.263 4.403 1.098 1.00 85.94 115 ASN A N 1
ATOM 869 C CA . ASN A 1 115 ? 7.433 3.566 1.956 1.00 85.94 115 ASN A CA 1
ATOM 870 C C . ASN A 1 115 ? 6.013 4.144 2.151 1.00 85.94 115 ASN A C 1
ATOM 872 O O . ASN A 1 115 ? 5.374 3.954 3.189 1.00 85.94 115 ASN A O 1
ATOM 876 N N . ASP A 1 116 ? 5.499 4.910 1.182 1.00 89.81 116 ASP A N 1
ATOM 877 C CA . ASP A 1 116 ? 4.147 5.481 1.283 1.00 89.81 116 ASP A CA 1
ATOM 878 C C . ASP A 1 116 ? 3.060 4.406 1.428 1.00 89.81 116 ASP A C 1
ATOM 880 O O . ASP A 1 116 ? 1.990 4.676 1.979 1.00 89.81 116 ASP A O 1
ATOM 884 N N . GLY A 1 117 ? 3.301 3.193 0.916 1.00 92.06 117 GLY A N 1
ATOM 885 C CA . GLY A 1 117 ? 2.403 2.055 1.087 1.00 92.06 117 GLY A CA 1
ATOM 886 C C . GLY A 1 117 ? 2.262 1.671 2.556 1.00 92.06 117 GLY A C 1
ATOM 887 O O . GLY A 1 117 ? 1.138 1.625 3.060 1.00 92.06 117 GLY A O 1
ATOM 888 N N . LEU A 1 118 ? 3.381 1.509 3.265 1.00 93.62 118 LEU A N 1
ATOM 889 C CA . LEU A 1 118 ? 3.427 1.239 4.704 1.00 93.62 118 LEU A CA 1
ATOM 890 C C . LEU A 1 118 ? 2.670 2.302 5.500 1.00 93.62 118 LEU A C 1
ATOM 892 O O . LEU A 1 118 ? 1.762 1.968 6.263 1.00 93.62 118 LEU A O 1
ATOM 896 N N . PHE A 1 119 ? 2.996 3.583 5.318 1.00 92.69 119 PHE A N 1
ATOM 897 C CA . PHE A 1 119 ? 2.357 4.655 6.090 1.00 92.69 119 PHE A CA 1
ATOM 898 C C . PHE A 1 119 ? 0.861 4.778 5.782 1.00 92.69 119 PHE A C 1
ATOM 900 O O . PHE A 1 119 ? 0.050 4.948 6.697 1.00 92.69 119 PHE A O 1
ATOM 907 N N . SER A 1 120 ? 0.468 4.602 4.519 1.00 95.31 120 SER A N 1
ATOM 908 C CA . SER A 1 120 ? -0.943 4.545 4.138 1.00 95.31 120 SER A CA 1
ATOM 909 C C . SER A 1 120 ? -1.667 3.349 4.745 1.00 95.31 120 SER A C 1
ATOM 911 O O . SER A 1 120 ? -2.814 3.488 5.176 1.00 95.31 120 SER A O 1
ATOM 913 N N . ALA A 1 121 ? -1.010 2.195 4.844 1.00 96.75 121 ALA A N 1
ATOM 914 C CA . ALA A 1 121 ? -1.566 1.025 5.503 1.00 96.75 121 ALA A CA 1
ATOM 915 C C . ALA A 1 121 ? -1.733 1.249 7.017 1.00 96.75 121 ALA A C 1
ATOM 917 O O . ALA A 1 121 ? -2.739 0.833 7.585 1.00 96.75 121 ALA A O 1
ATOM 918 N N . LEU A 1 122 ? -0.834 1.985 7.680 1.00 96.25 122 LEU A N 1
ATOM 919 C CA . LEU A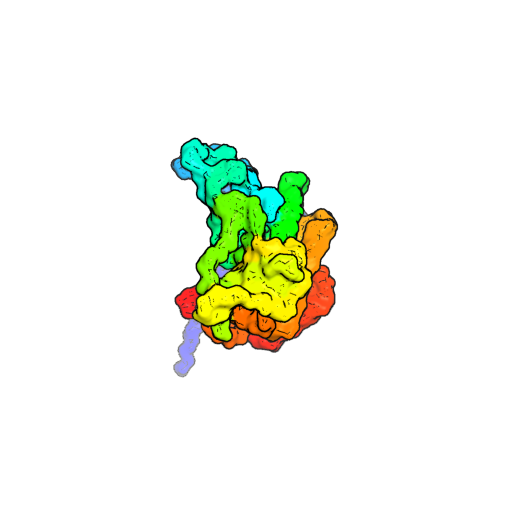 1 122 ? -1.001 2.335 9.099 1.00 96.25 122 LEU A CA 1
ATOM 920 C C . LEU A 1 122 ? -2.217 3.243 9.342 1.00 96.25 122 LEU A C 1
ATOM 922 O O . LEU A 1 122 ? -2.971 3.014 10.291 1.00 96.25 122 LEU A O 1
ATOM 926 N N . VAL A 1 123 ? -2.465 4.221 8.463 1.00 96.56 123 VAL A N 1
ATOM 927 C CA . VAL A 1 123 ? -3.712 5.010 8.499 1.00 96.56 123 VAL A CA 1
ATOM 928 C C . VAL A 1 123 ? -4.919 4.110 8.231 1.00 96.56 123 VAL A C 1
ATOM 930 O O . VAL A 1 123 ? -5.938 4.211 8.908 1.00 96.56 123 VAL A O 1
ATOM 933 N N . MET A 1 124 ? -4.811 3.174 7.290 1.00 98.00 124 MET A N 1
ATOM 934 C CA . MET A 1 124 ? -5.882 2.220 7.002 1.00 98.00 124 MET A CA 1
ATOM 935 C C . MET A 1 124 ? -6.208 1.334 8.216 1.00 98.00 124 MET A C 1
ATOM 937 O O . MET A 1 124 ? -7.379 1.154 8.550 1.00 98.00 124 MET A O 1
ATOM 941 N N . ALA A 1 125 ? -5.193 0.843 8.929 1.00 97.94 125 ALA A N 1
ATOM 942 C CA . ALA A 1 125 ? -5.362 0.081 10.161 1.00 97.94 125 ALA A CA 1
ATOM 943 C C . ALA A 1 125 ? -6.039 0.918 11.258 1.00 97.94 125 ALA A C 1
ATOM 945 O O . ALA A 1 125 ? -6.947 0.424 11.931 1.00 97.94 125 ALA A O 1
ATOM 946 N N . SER A 1 126 ? -5.665 2.197 11.413 1.00 96.50 126 SER A N 1
ATOM 947 C CA . SER A 1 126 ? -6.317 3.082 12.388 1.00 96.50 126 SER A CA 1
ATOM 948 C C . SER A 1 126 ? -7.812 3.242 12.092 1.00 96.50 126 SER A C 1
ATOM 950 O O . SER A 1 126 ? -8.637 3.123 13.003 1.00 96.50 126 SER A O 1
ATOM 952 N N . GLN A 1 127 ? -8.181 3.397 10.814 1.00 97.69 127 GLN A N 1
ATOM 953 C CA . GLN A 1 127 ? -9.584 3.467 10.404 1.00 97.69 127 GLN A CA 1
ATOM 954 C C . GLN A 1 127 ? -10.321 2.137 10.600 1.00 97.69 127 GLN A C 1
ATOM 956 O O . GLN A 1 127 ? -11.503 2.153 10.945 1.00 97.69 127 GLN A O 1
ATOM 961 N N . ALA A 1 128 ? -9.642 0.992 10.457 1.00 98.19 128 ALA A N 1
ATOM 962 C CA . ALA A 1 128 ? -10.225 -0.327 10.719 1.00 98.19 128 ALA A CA 1
ATOM 963 C C . ALA A 1 128 ? -10.661 -0.455 12.182 1.00 98.19 128 ALA A C 1
ATOM 965 O O . ALA A 1 128 ? -11.814 -0.796 12.457 1.00 98.19 128 ALA A O 1
ATOM 966 N N . TYR A 1 129 ? -9.778 -0.102 13.121 1.00 96.62 129 TYR A N 1
ATOM 967 C CA . TYR A 1 129 ? -10.102 -0.109 14.548 1.00 96.62 129 TYR A CA 1
ATOM 968 C C . TYR A 1 129 ? -11.164 0.930 14.908 1.00 96.62 129 TYR A C 1
ATOM 970 O O . TYR A 1 129 ? -12.112 0.614 15.633 1.00 96.62 129 TYR A O 1
ATOM 978 N N . ARG A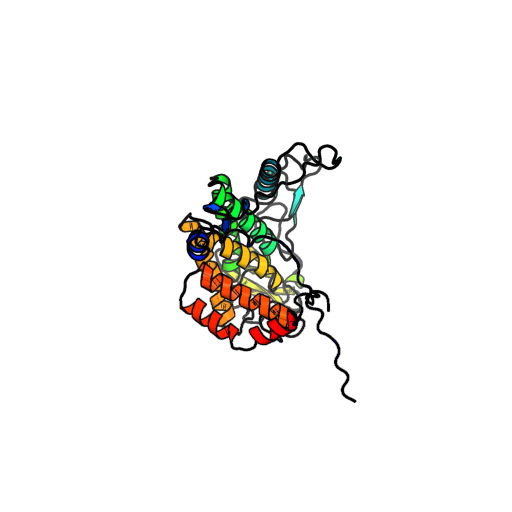 1 130 ? -11.061 2.153 14.367 1.00 94.75 130 ARG A N 1
ATOM 979 C CA . ARG A 1 130 ? -12.076 3.192 14.580 1.00 94.75 130 ARG A CA 1
ATOM 980 C C . ARG A 1 130 ? -13.447 2.715 14.118 1.00 94.75 130 ARG A C 1
ATOM 982 O O . ARG A 1 130 ? -14.405 2.811 14.887 1.00 94.75 130 ARG A O 1
ATOM 989 N N . TYR A 1 131 ? -13.560 2.189 12.900 1.00 96.75 131 TYR A N 1
ATOM 990 C CA . TYR A 1 131 ? -14.824 1.684 12.372 1.00 96.75 131 TYR A CA 1
ATOM 991 C C . TYR A 1 131 ? -15.356 0.511 13.199 1.00 96.75 131 TYR A C 1
ATOM 993 O O . TYR A 1 131 ? -16.536 0.504 13.545 1.00 96.75 131 TYR A O 1
ATOM 1001 N N . ALA A 1 132 ? -14.500 -0.441 13.580 1.00 95.56 132 ALA A N 1
ATOM 1002 C CA . ALA A 1 132 ? -14.905 -1.605 14.364 1.00 95.56 132 ALA A CA 1
ATOM 1003 C C . ALA A 1 132 ? -15.602 -1.219 15.681 1.00 95.56 132 ALA A C 1
ATOM 1005 O O . ALA A 1 132 ? -16.624 -1.813 16.024 1.00 95.56 132 ALA A O 1
ATOM 1006 N N . VAL A 1 133 ? -15.090 -0.197 16.377 1.00 91.94 133 VAL A N 1
ATOM 1007 C CA . VAL A 1 133 ? -15.619 0.253 17.677 1.00 91.94 133 VAL A CA 1
ATOM 1008 C C . VAL A 1 133 ? -16.775 1.246 17.536 1.00 91.94 133 VAL A C 1
ATOM 1010 O O . VAL A 1 133 ? -17.724 1.202 18.314 1.00 91.94 133 VAL A O 1
ATOM 1013 N N . THR A 1 134 ? -16.706 2.165 16.571 1.00 93.06 134 THR A N 1
ATOM 1014 C CA . THR A 1 134 ? -17.640 3.307 16.495 1.00 93.06 134 THR A CA 1
ATOM 1015 C C . THR A 1 134 ? -18.745 3.136 15.463 1.00 93.06 134 THR A C 1
ATOM 1017 O O . THR A 1 134 ? -19.775 3.800 15.561 1.00 93.06 134 THR A O 1
ATOM 1020 N N . LYS A 1 135 ? -18.524 2.282 14.456 1.00 94.31 135 LYS A N 1
ATOM 1021 C CA . LYS A 1 135 ? -19.363 2.153 13.255 1.00 94.31 135 LYS A CA 1
ATOM 1022 C C . LYS A 1 135 ? -19.543 3.467 12.487 1.00 94.31 135 LYS A C 1
ATOM 1024 O O . LYS A 1 135 ? -20.509 3.622 11.744 1.00 94.31 135 LYS A O 1
ATOM 1029 N N . ASP A 1 136 ? -18.606 4.402 12.641 1.00 95.44 136 ASP A N 1
ATOM 1030 C CA . ASP A 1 136 ? -18.650 5.703 11.981 1.00 95.44 136 ASP A CA 1
ATOM 1031 C C . ASP A 1 136 ? -18.583 5.548 10.445 1.00 95.44 136 ASP A C 1
ATOM 1033 O O . ASP A 1 136 ? -17.602 5.000 9.926 1.00 95.44 136 ASP A O 1
ATOM 1037 N N . PRO A 1 137 ? -19.584 6.038 9.689 1.00 97.00 137 PRO A N 1
ATOM 1038 C CA . PRO A 1 137 ? -19.574 5.959 8.232 1.00 97.00 137 PRO A CA 1
ATOM 1039 C C . PRO A 1 137 ? -18.375 6.676 7.594 1.00 97.00 137 PRO A C 1
ATOM 1041 O O . PRO A 1 137 ? -17.913 6.236 6.545 1.00 97.00 137 PRO A O 1
ATOM 1044 N N . ALA A 1 138 ? -17.813 7.717 8.216 1.00 95.44 138 ALA A N 1
ATOM 1045 C CA . ALA A 1 138 ? -16.611 8.375 7.703 1.00 95.44 138 ALA A CA 1
ATOM 1046 C C . ALA A 1 138 ? -15.376 7.459 7.771 1.00 95.44 138 ALA A C 1
ATOM 1048 O O . ALA A 1 138 ? -14.580 7.436 6.834 1.00 95.44 138 ALA A O 1
ATOM 1049 N N . ALA A 1 139 ? -15.241 6.659 8.836 1.00 97.06 139 ALA A N 1
ATOM 1050 C CA . ALA A 1 139 ? -14.160 5.676 8.952 1.00 97.06 139 ALA A CA 1
ATOM 1051 C C . ALA A 1 139 ? -14.309 4.557 7.907 1.00 97.06 139 ALA A C 1
ATOM 1053 O O . ALA A 1 139 ? -13.327 4.126 7.306 1.00 97.06 139 ALA A O 1
ATOM 1054 N N . ARG A 1 140 ? -15.550 4.137 7.622 1.00 98.06 140 ARG A N 1
ATOM 1055 C CA . ARG A 1 140 ? -15.850 3.187 6.540 1.00 98.06 140 ARG A CA 1
ATOM 1056 C C . ARG A 1 140 ? -15.451 3.726 5.162 1.00 98.06 140 ARG A C 1
ATOM 1058 O O . ARG A 1 140 ? -14.836 3.004 4.385 1.00 98.06 140 ARG A O 1
ATOM 1065 N N . GLU A 1 141 ? -15.806 4.970 4.846 1.00 97.25 141 GLU A N 1
ATOM 1066 C CA . GLU A 1 141 ? -15.449 5.605 3.565 1.00 97.25 141 GLU A CA 1
ATOM 1067 C C . GLU A 1 141 ? -13.930 5.790 3.424 1.00 97.25 141 GLU A C 1
ATOM 1069 O O . GLU A 1 141 ? -13.365 5.567 2.349 1.00 97.25 141 GLU A O 1
ATOM 1074 N N . ALA A 1 142 ? -13.243 6.122 4.521 1.00 97.19 142 ALA A N 1
ATOM 1075 C CA . ALA A 1 142 ? -11.787 6.176 4.546 1.00 97.19 142 ALA A CA 1
ATOM 1076 C C . ALA A 1 142 ? -11.165 4.796 4.263 1.00 97.19 142 ALA A C 1
ATOM 1078 O O . ALA A 1 142 ? -10.273 4.699 3.424 1.00 97.19 142 ALA A O 1
ATOM 1079 N N . LEU A 1 143 ? -11.678 3.717 4.869 1.00 98.19 143 LEU A N 1
ATOM 1080 C CA . LEU A 1 143 ? -11.257 2.346 4.549 1.00 98.19 143 LEU A CA 1
ATOM 1081 C C . LEU A 1 143 ? -11.488 1.990 3.080 1.00 98.19 143 LEU A C 1
ATOM 1083 O O . LEU A 1 143 ? -10.596 1.438 2.446 1.00 98.19 143 LEU A O 1
ATOM 1087 N N . ALA A 1 144 ? -12.665 2.309 2.533 1.00 98.19 144 ALA A N 1
ATOM 1088 C CA . ALA A 1 144 ? -12.983 2.047 1.131 1.00 98.19 144 ALA A CA 1
ATOM 1089 C C . ALA A 1 144 ? -12.009 2.766 0.185 1.00 98.19 144 ALA A C 1
ATOM 1091 O O . ALA A 1 144 ? -11.552 2.183 -0.798 1.00 98.19 144 ALA A O 1
ATOM 1092 N N . THR A 1 145 ? -11.659 4.010 0.516 1.00 97.19 145 THR A N 1
ATOM 1093 C CA . THR A 1 145 ? -10.657 4.792 -0.212 1.00 97.19 145 THR A CA 1
ATOM 1094 C C . THR A 1 145 ? -9.291 4.111 -0.133 1.00 97.19 145 THR A C 1
ATOM 1096 O O . THR A 1 145 ? -8.728 3.747 -1.161 1.00 97.19 145 THR A O 1
ATOM 1099 N N . LEU A 1 146 ? -8.783 3.858 1.073 1.00 97.94 146 LEU A N 1
ATOM 1100 C CA . LEU A 1 146 ? -7.432 3.329 1.275 1.00 97.94 146 LEU A CA 1
ATOM 1101 C C . LEU A 1 146 ? -7.259 1.911 0.705 1.00 97.94 146 LEU A C 1
ATOM 1103 O O . LEU A 1 146 ? -6.237 1.634 0.084 1.00 97.94 146 LEU A O 1
ATOM 1107 N N . LEU A 1 147 ? -8.273 1.044 0.810 1.00 98.25 147 LEU A N 1
ATOM 1108 C CA . LEU A 1 147 ? -8.268 -0.282 0.178 1.00 98.25 147 LEU A CA 1
ATOM 1109 C C . LEU A 1 147 ? -8.219 -0.200 -1.352 1.00 98.25 147 LEU A C 1
ATOM 1111 O O . LEU A 1 147 ? -7.565 -1.025 -1.991 1.00 98.25 147 LEU A O 1
ATOM 1115 N N . ALA A 1 148 ? -8.876 0.793 -1.958 1.00 97.69 148 ALA A N 1
ATOM 1116 C CA . ALA A 1 148 ? -8.784 1.005 -3.399 1.00 97.69 148 ALA A CA 1
ATOM 1117 C C . ALA A 1 148 ? -7.367 1.431 -3.819 1.00 97.69 148 ALA A C 1
ATOM 1119 O O . ALA A 1 148 ? -6.873 0.969 -4.850 1.00 97.69 148 ALA A O 1
ATOM 1120 N N . GLY A 1 149 ? -6.700 2.272 -3.020 1.00 96.94 149 GLY A N 1
ATOM 1121 C CA . GLY A 1 149 ? -5.290 2.623 -3.213 1.00 96.94 149 GLY A CA 1
ATOM 1122 C C . GLY A 1 149 ? -4.360 1.428 -3.063 1.00 96.94 149 GLY A C 1
ATOM 1123 O O . GLY A 1 149 ? -3.508 1.195 -3.915 1.00 96.94 149 GLY A O 1
ATOM 1124 N N . GLU A 1 150 ? -4.582 0.621 -2.036 1.00 97.44 150 GLU A N 1
ATOM 1125 C CA . GLU A 1 150 ? -3.830 -0.602 -1.783 1.00 97.44 150 GLU A CA 1
ATOM 1126 C C . GLU A 1 150 ? -3.954 -1.606 -2.939 1.00 97.44 150 GLU A C 1
ATOM 1128 O O . GLU A 1 150 ? -2.964 -2.155 -3.426 1.00 97.44 150 GLU A O 1
ATOM 1133 N N . ARG A 1 151 ? -5.168 -1.764 -3.478 1.00 98.00 151 ARG A N 1
ATOM 1134 C CA . ARG A 1 151 ? -5.403 -2.585 -4.667 1.00 98.00 151 ARG A CA 1
ATOM 1135 C C . ARG A 1 151 ? -4.669 -2.045 -5.892 1.00 98.00 151 ARG A C 1
ATOM 1137 O O . ARG A 1 151 ? -4.081 -2.831 -6.622 1.00 98.00 151 ARG A O 1
ATOM 1144 N N . LEU A 1 152 ? -4.657 -0.727 -6.107 1.00 97.81 152 LEU A N 1
ATOM 1145 C CA . LEU A 1 152 ? -3.889 -0.105 -7.195 1.00 97.81 152 LEU A CA 1
ATOM 1146 C C . LEU A 1 152 ? -2.382 -0.375 -7.067 1.00 97.81 152 LEU A C 1
ATOM 1148 O O . LEU A 1 152 ? -1.736 -0.633 -8.082 1.00 97.81 152 LEU A O 1
ATOM 1152 N N . ARG A 1 153 ? -1.835 -0.349 -5.842 1.00 96.88 153 ARG A N 1
ATOM 1153 C CA . ARG A 1 153 ? -0.417 -0.649 -5.577 1.00 96.88 153 ARG A CA 1
ATOM 1154 C C . ARG A 1 153 ? -0.038 -2.079 -5.938 1.00 96.88 153 ARG A C 1
ATOM 1156 O O . ARG A 1 153 ? 1.081 -2.290 -6.391 1.00 96.88 153 ARG A O 1
ATOM 1163 N N . MET A 1 154 ? -0.940 -3.038 -5.738 1.00 98.06 154 MET A N 1
ATOM 1164 C CA . MET A 1 154 ? -0.722 -4.419 -6.172 1.00 98.06 154 MET A CA 1
ATOM 1165 C C . MET A 1 154 ? -0.931 -4.564 -7.682 1.00 98.06 154 MET A C 1
ATOM 1167 O O . MET A 1 154 ? -0.070 -5.072 -8.390 1.00 98.06 154 MET A O 1
ATOM 1171 N N . ASP A 1 155 ? -2.061 -4.076 -8.193 1.00 98.56 155 ASP A N 1
ATOM 1172 C CA . ASP A 1 155 ? -2.481 -4.275 -9.581 1.00 98.56 155 ASP A CA 1
ATOM 1173 C C . ASP A 1 155 ? -1.449 -3.736 -10.594 1.00 98.56 155 ASP A C 1
ATOM 1175 O O . ASP A 1 155 ? -1.259 -4.343 -11.649 1.00 98.56 155 ASP A O 1
ATOM 1179 N N . ILE A 1 156 ? -0.778 -2.610 -10.303 1.00 98.31 156 ILE A N 1
ATOM 1180 C CA . ILE A 1 156 ? 0.200 -2.018 -11.234 1.00 98.31 156 ILE A CA 1
ATOM 1181 C C . ILE A 1 156 ? 1.441 -2.888 -11.437 1.00 98.31 156 ILE A C 1
ATOM 1183 O O . ILE A 1 156 ? 2.057 -2.827 -12.499 1.00 98.31 156 ILE A O 1
ATOM 1187 N N . THR A 1 157 ? 1.804 -3.714 -10.453 1.00 98.12 157 THR A N 1
ATOM 1188 C CA . THR A 1 157 ? 2.968 -4.594 -10.588 1.00 98.12 157 THR A CA 1
ATOM 1189 C C . THR A 1 157 ? 2.683 -5.744 -11.544 1.00 98.12 157 THR A C 1
ATOM 1191 O O . THR A 1 157 ? 3.617 -6.354 -12.049 1.00 98.12 157 THR A O 1
ATOM 1194 N N . GLY A 1 158 ? 1.406 -6.059 -11.801 1.00 98.06 158 GLY A N 1
ATOM 1195 C CA . GLY A 1 158 ? 0.988 -7.227 -12.575 1.00 98.06 158 GLY A CA 1
ATOM 1196 C C . GLY A 1 158 ? 1.299 -8.567 -11.899 1.00 98.06 158 GLY A C 1
ATOM 1197 O O . GLY A 1 158 ? 1.104 -9.610 -12.522 1.00 98.06 158 GLY A O 1
ATOM 1198 N N . VAL A 1 159 ? 1.771 -8.557 -10.648 1.00 98.38 159 VAL A N 1
ATOM 1199 C CA . VAL A 1 159 ? 2.160 -9.752 -9.895 1.00 98.38 159 VAL A CA 1
ATOM 1200 C C . VAL A 1 159 ? 1.263 -9.880 -8.658 1.00 98.38 159 VAL A C 1
ATOM 1202 O O . VAL A 1 159 ? 1.334 -9.047 -7.753 1.00 98.38 159 VAL A O 1
ATOM 1205 N N . PRO A 1 160 ? 0.413 -10.922 -8.583 1.00 98.19 160 PRO A N 1
ATOM 1206 C CA . PRO A 1 160 ? -0.411 -11.177 -7.408 1.00 98.19 160 PRO A CA 1
ATOM 1207 C C . PRO A 1 160 ? 0.422 -11.242 -6.127 1.00 98.19 160 PRO A C 1
ATOM 1209 O O . PRO A 1 160 ? 1.450 -11.921 -6.072 1.00 98.19 160 PRO A O 1
ATOM 1212 N N . GLY A 1 161 ? -0.038 -10.528 -5.101 1.00 97.12 161 GLY A N 1
ATOM 1213 C CA . GLY A 1 161 ? 0.613 -10.481 -3.793 1.00 97.12 161 GLY A CA 1
ATOM 1214 C C . GLY A 1 161 ? 1.819 -9.550 -3.712 1.00 97.12 161 GLY A C 1
ATOM 1215 O O . GLY A 1 161 ? 2.404 -9.460 -2.637 1.00 97.12 161 GLY A O 1
ATOM 1216 N N . LEU A 1 162 ? 2.165 -8.854 -4.803 1.00 97.88 162 LEU A N 1
ATOM 1217 C CA . LEU A 1 162 ? 3.272 -7.908 -4.848 1.00 97.88 162 LEU A CA 1
ATOM 1218 C C . LEU A 1 162 ? 2.770 -6.455 -4.896 1.00 97.88 162 LEU A C 1
ATOM 1220 O O . LEU A 1 162 ? 2.295 -5.997 -5.934 1.00 97.88 162 LEU A O 1
ATOM 1224 N N . PHE A 1 163 ? 2.916 -5.716 -3.797 1.00 97.31 163 PHE A N 1
ATOM 1225 C CA . PHE A 1 163 ? 2.709 -4.265 -3.754 1.00 97.31 163 PHE A CA 1
ATOM 1226 C C . PHE A 1 163 ? 3.954 -3.497 -4.211 1.00 97.31 163 PHE A C 1
ATOM 1228 O O . PHE A 1 163 ? 5.085 -3.889 -3.919 1.00 97.31 163 PHE A O 1
ATOM 1235 N N . THR A 1 164 ? 3.742 -2.369 -4.891 1.00 95.19 164 THR A N 1
ATOM 1236 C CA . THR A 1 164 ? 4.800 -1.386 -5.172 1.00 95.19 164 THR A CA 1
ATOM 1237 C C . THR A 1 164 ? 5.077 -0.461 -3.982 1.00 95.19 164 THR A C 1
ATOM 1239 O O . THR A 1 164 ? 4.156 -0.084 -3.255 1.00 95.19 164 THR A O 1
ATOM 1242 N N . ARG A 1 165 ? 6.331 -0.002 -3.871 1.00 88.81 165 ARG A N 1
ATOM 1243 C CA . ARG A 1 165 ? 6.804 0.980 -2.878 1.00 88.81 165 ARG A CA 1
ATOM 1244 C C . ARG A 1 165 ? 6.151 2.351 -3.058 1.00 88.81 165 ARG A C 1
ATOM 1246 O O . ARG A 1 165 ? 5.584 2.945 -2.146 1.00 88.81 165 ARG A O 1
ATOM 1253 N N . GLN A 1 166 ? 6.237 2.850 -4.287 1.00 93.88 166 GLN A N 1
ATOM 1254 C CA . GLN A 1 166 ? 5.705 4.141 -4.704 1.00 93.88 166 GLN A CA 1
ATOM 1255 C C . GLN A 1 166 ? 4.856 3.974 -5.947 1.00 93.88 166 GLN A C 1
ATOM 1257 O O . GLN A 1 166 ? 5.097 3.086 -6.771 1.00 93.88 166 GLN A O 1
ATOM 1262 N N . LEU A 1 167 ? 3.865 4.848 -6.071 1.00 94.69 167 LEU A N 1
ATOM 1263 C CA . LEU A 1 167 ? 2.907 4.831 -7.155 1.00 94.69 167 LEU A CA 1
ATOM 1264 C C . LEU A 1 167 ? 2.575 6.259 -7.565 1.00 94.69 167 LEU A C 1
ATOM 1266 O O . LEU A 1 167 ? 2.043 7.028 -6.770 1.00 94.69 167 LEU A O 1
ATOM 1270 N N . ILE A 1 168 ? 2.873 6.598 -8.814 1.00 96.88 168 ILE A N 1
ATOM 1271 C CA . ILE A 1 168 ? 2.743 7.952 -9.338 1.00 96.88 168 ILE A CA 1
ATOM 1272 C C . ILE A 1 168 ? 1.776 7.949 -10.524 1.00 96.88 168 ILE A C 1
ATOM 1274 O O . ILE A 1 168 ? 2.136 7.454 -11.598 1.00 96.88 168 ILE A O 1
ATOM 1278 N N . PRO A 1 169 ? 0.554 8.489 -10.367 1.00 96.75 169 PRO A N 1
ATOM 1279 C CA . PRO A 1 169 ? -0.361 8.664 -11.484 1.00 96.75 169 PRO A CA 1
ATOM 1280 C C . PRO A 1 169 ? 0.022 9.872 -12.353 1.00 96.75 169 PRO A C 1
ATOM 1282 O O . PRO A 1 169 ? 0.584 10.854 -11.858 1.00 96.75 169 PRO A O 1
ATOM 1285 N N . PRO A 1 170 ? -0.347 9.867 -13.644 1.00 95.38 170 PRO A N 1
ATOM 1286 C CA . PRO A 1 170 ? -0.269 11.056 -14.475 1.00 95.38 170 PRO A CA 1
ATOM 1287 C C . PRO A 1 170 ? -1.366 12.064 -14.095 1.00 95.38 170 PRO A C 1
ATOM 1289 O O . PRO A 1 170 ? -2.447 11.699 -13.636 1.00 95.38 170 PRO A O 1
ATOM 1292 N N . GLY A 1 171 ? -1.122 13.348 -14.366 1.00 93.62 171 GLY A N 1
ATOM 1293 C CA . GLY A 1 171 ? -2.161 14.385 -14.316 1.00 93.62 171 GLY A CA 1
ATOM 1294 C C . GLY A 1 171 ? -2.501 14.939 -12.927 1.00 93.62 171 GLY A C 1
ATOM 1295 O O . GLY A 1 171 ? -3.403 15.771 -12.828 1.00 93.62 171 GLY A O 1
ATOM 1296 N N . VAL A 1 172 ? -1.774 14.547 -11.878 1.00 95.31 172 VAL A N 1
ATOM 1297 C CA . VAL A 1 172 ? -1.883 15.156 -10.545 1.00 95.31 172 VAL A CA 1
ATOM 1298 C C . VAL A 1 172 ? -0.931 16.348 -10.445 1.00 95.31 172 VAL A C 1
ATOM 1300 O O . VAL A 1 172 ? 0.285 16.196 -10.497 1.00 95.31 172 VAL A O 1
ATOM 1303 N N . THR A 1 173 ? -1.465 17.559 -10.289 1.00 94.81 173 THR A N 1
ATOM 1304 C CA . THR A 1 173 ? -0.640 18.763 -10.093 1.00 94.81 173 THR A CA 1
ATOM 1305 C C . THR A 1 173 ? 0.243 18.620 -8.852 1.00 94.81 173 THR A C 1
ATOM 1307 O O . THR A 1 173 ? -0.248 18.255 -7.787 1.00 94.81 173 THR A O 1
ATOM 1310 N N . GLY A 1 174 ? 1.532 18.946 -8.984 1.00 94.88 174 GLY A N 1
ATOM 1311 C CA . GLY A 1 174 ? 2.499 18.850 -7.886 1.00 94.88 174 GLY A CA 1
ATOM 1312 C C . GLY A 1 174 ? 3.093 17.453 -7.686 1.00 94.88 174 GLY A C 1
ATOM 1313 O O . GLY A 1 174 ? 3.839 17.259 -6.731 1.00 94.88 174 GLY A O 1
ATOM 1314 N N . LEU A 1 175 ? 2.778 16.493 -8.565 1.00 96.31 175 LEU A N 1
ATOM 1315 C CA . LEU A 1 175 ? 3.362 15.155 -8.591 1.00 96.31 175 LEU A CA 1
ATOM 1316 C C . LEU A 1 175 ? 3.658 14.741 -10.036 1.00 96.31 175 LEU A C 1
ATOM 1318 O O . LEU A 1 175 ? 2.846 14.954 -10.934 1.00 96.31 175 LEU A O 1
ATOM 1322 N N . ALA A 1 176 ? 4.818 14.145 -10.284 1.00 95.94 176 ALA A N 1
ATOM 1323 C CA . ALA A 1 176 ? 5.160 13.644 -11.608 1.00 95.94 176 ALA A CA 1
ATOM 1324 C C . ALA A 1 176 ? 6.106 12.454 -11.509 1.00 95.94 176 ALA A C 1
ATOM 1326 O O . ALA A 1 176 ? 6.916 12.365 -10.586 1.00 95.94 176 ALA A O 1
ATOM 1327 N N . CYS A 1 177 ? 6.026 11.570 -12.501 1.00 96.81 177 CYS A N 1
ATOM 1328 C CA . CYS A 1 177 ? 7.057 10.572 -12.714 1.00 96.81 177 CYS A CA 1
ATOM 1329 C C . CYS A 1 177 ? 8.439 11.239 -12.845 1.00 96.81 177 CYS A C 1
ATOM 1331 O O . CYS A 1 177 ? 8.544 12.322 -13.435 1.00 96.81 177 CYS A O 1
ATOM 1333 N N . PRO A 1 178 ? 9.507 10.568 -12.392 1.00 96.38 178 PRO A N 1
ATOM 1334 C CA . PRO A 1 178 ? 10.881 10.960 -12.675 1.00 96.38 178 PRO A CA 1
ATOM 1335 C C . PRO A 1 178 ? 11.128 11.290 -14.148 1.00 96.38 178 PRO A C 1
ATOM 1337 O O . PRO A 1 178 ? 10.728 10.533 -15.035 1.00 96.38 178 PRO A O 1
ATOM 1340 N N . THR A 1 179 ? 11.818 12.399 -14.406 1.00 95.81 179 THR A N 1
ATOM 1341 C CA . THR A 1 179 ? 12.177 12.833 -15.766 1.00 95.81 179 THR A CA 1
ATOM 1342 C C . THR A 1 179 ? 13.565 12.375 -16.196 1.00 95.81 179 THR A C 1
ATOM 1344 O O . THR A 1 179 ? 13.817 12.277 -17.395 1.00 95.81 179 THR A O 1
ATOM 1347 N N . ASP A 1 180 ? 14.458 12.085 -15.246 1.00 97.25 180 ASP A N 1
ATOM 1348 C CA . ASP A 1 180 ? 15.780 11.541 -15.544 1.00 97.25 180 ASP A CA 1
ATOM 1349 C C . ASP A 1 180 ? 15.653 10.064 -15.964 1.00 97.25 180 ASP A C 1
ATOM 1351 O O . ASP A 1 180 ? 15.281 9.225 -15.133 1.00 97.25 180 ASP A O 1
ATOM 1355 N N . PRO A 1 181 ? 15.968 9.705 -17.225 1.00 96.31 181 PRO A N 1
ATOM 1356 C CA . PRO A 1 181 ? 15.913 8.318 -17.677 1.00 96.31 181 PRO A CA 1
ATOM 1357 C C . PRO A 1 181 ? 16.867 7.415 -16.887 1.00 96.31 181 PRO A C 1
ATOM 1359 O O . PRO A 1 181 ? 16.606 6.221 -16.733 1.00 96.31 181 PRO A O 1
ATOM 1362 N N . MET A 1 182 ? 17.930 7.978 -16.304 1.00 97.38 182 MET A N 1
ATOM 1363 C CA . MET A 1 182 ? 18.860 7.241 -15.457 1.00 97.38 182 MET A CA 1
ATOM 1364 C C . MET A 1 182 ? 18.249 6.798 -14.132 1.00 97.38 182 MET A C 1
ATOM 1366 O O . MET A 1 182 ? 18.930 6.102 -13.389 1.00 97.38 182 MET A O 1
ATOM 1370 N N . MET A 1 183 ? 16.997 7.135 -13.817 1.00 97.19 183 MET A N 1
ATOM 1371 C CA . MET A 1 183 ? 16.246 6.542 -12.705 1.00 97.19 183 MET A CA 1
ATOM 1372 C C . MET A 1 183 ? 15.530 5.234 -13.081 1.00 97.19 183 MET A C 1
ATOM 1374 O O . MET A 1 183 ? 15.165 4.469 -12.189 1.00 97.19 183 MET A O 1
ATOM 1378 N N . TYR A 1 184 ? 15.401 4.941 -14.380 1.00 98.06 184 TYR A N 1
ATOM 1379 C CA . TYR A 1 184 ? 14.696 3.767 -14.907 1.00 98.06 184 TYR A CA 1
ATOM 1380 C C . TYR A 1 184 ? 15.628 2.634 -15.354 1.00 98.06 184 TYR A C 1
ATOM 1382 O O . TYR A 1 184 ? 15.156 1.600 -15.810 1.00 98.06 184 TYR A O 1
ATOM 1390 N N . VAL A 1 185 ? 16.955 2.797 -15.267 1.00 97.88 185 VAL A N 1
ATOM 1391 C CA . VAL A 1 185 ? 17.904 1.734 -15.666 1.00 97.88 185 VAL A CA 1
ATOM 1392 C C . VAL A 1 185 ? 17.890 0.609 -14.632 1.00 97.88 185 VAL A C 1
ATOM 1394 O O . VAL A 1 185 ? 18.277 0.887 -13.504 1.00 97.88 185 VAL A O 1
ATOM 1397 N N . PRO A 1 186 ? 17.499 -0.637 -14.927 1.00 96.25 186 PRO A N 1
ATOM 1398 C CA . PRO A 1 186 ? 17.373 -1.666 -13.896 1.00 96.25 186 PRO A CA 1
ATOM 1399 C C . PRO A 1 186 ? 18.675 -1.893 -13.115 1.00 96.25 186 PRO A C 1
ATOM 1401 O O . PRO A 1 186 ? 19.763 -1.926 -13.689 1.00 96.25 186 PRO A O 1
ATOM 1404 N N . SER A 1 187 ? 18.572 -2.088 -11.798 1.00 94.94 187 SER A N 1
ATOM 1405 C CA . SER A 1 187 ? 19.724 -2.460 -10.970 1.00 94.94 187 SER A CA 1
ATOM 1406 C C . SER A 1 187 ? 20.042 -3.943 -11.204 1.00 94.94 187 SER A C 1
ATOM 1408 O O . SER A 1 187 ? 19.150 -4.764 -10.969 1.00 94.94 187 SER A O 1
ATOM 1410 N N . PRO A 1 188 ? 21.250 -4.335 -11.667 1.00 88.25 188 PRO A N 1
ATOM 1411 C CA . PRO A 1 188 ? 21.547 -5.723 -12.047 1.00 88.25 188 PRO A CA 1
ATOM 1412 C C . PRO A 1 188 ? 21.263 -6.748 -10.942 1.00 88.25 188 PRO A C 1
ATOM 1414 O O . PRO A 1 188 ? 20.661 -7.785 -11.203 1.00 88.25 188 PRO A O 1
ATOM 1417 N N . GLU A 1 189 ? 21.614 -6.410 -9.701 1.00 85.81 189 GLU A N 1
ATOM 1418 C CA . GLU A 1 189 ? 21.439 -7.263 -8.519 1.00 85.81 189 GLU A CA 1
ATOM 1419 C C . GLU A 1 189 ? 20.284 -6.797 -7.615 1.00 85.81 189 GLU A C 1
ATOM 1421 O O . GLU A 1 189 ? 20.271 -7.126 -6.436 1.00 85.81 189 GLU A O 1
ATOM 1426 N N . LYS A 1 190 ? 19.359 -5.959 -8.115 1.00 91.31 190 LYS A N 1
ATOM 1427 C CA . LYS A 1 190 ? 18.264 -5.364 -7.314 1.00 91.31 190 LYS A CA 1
ATOM 1428 C C . LYS A 1 190 ? 18.739 -4.617 -6.048 1.00 91.31 190 LYS A C 1
ATOM 1430 O O . LYS A 1 190 ? 17.948 -4.298 -5.177 1.00 91.31 190 LYS A O 1
ATOM 1435 N N . ARG A 1 191 ? 20.018 -4.231 -5.950 1.00 90.19 191 ARG A N 1
ATOM 1436 C CA . ARG A 1 191 ? 20.567 -3.517 -4.773 1.00 90.19 191 ARG A CA 1
ATOM 1437 C C . ARG A 1 191 ? 20.057 -2.086 -4.589 1.00 90.19 191 ARG A C 1
ATOM 1439 O O . ARG A 1 191 ? 20.340 -1.471 -3.569 1.00 90.19 191 ARG A O 1
ATOM 1446 N N . GLY A 1 192 ? 19.380 -1.534 -5.589 1.00 91.06 192 GLY A N 1
ATOM 1447 C CA . GLY A 1 192 ? 18.846 -0.180 -5.548 1.00 91.06 192 GLY A CA 1
ATOM 1448 C C . GLY A 1 192 ? 17.456 -0.170 -6.151 1.00 91.06 192 GLY A C 1
ATOM 1449 O O . GLY A 1 192 ? 17.211 -0.917 -7.099 1.00 91.06 192 GLY A O 1
ATOM 1450 N N . ASN A 1 193 ? 16.596 0.680 -5.601 1.00 94.94 193 ASN A N 1
ATOM 1451 C CA . ASN A 1 193 ? 15.223 0.867 -6.051 1.00 94.94 193 ASN A CA 1
ATOM 1452 C C . ASN A 1 193 ? 15.227 1.671 -7.347 1.00 94.94 193 ASN A C 1
ATOM 1454 O O . ASN A 1 193 ? 15.917 2.692 -7.450 1.00 94.94 193 ASN A O 1
ATOM 1458 N N . ARG A 1 194 ? 14.492 1.198 -8.348 1.00 96.75 194 ARG A N 1
ATOM 1459 C CA . ARG A 1 194 ? 14.461 1.764 -9.694 1.00 96.75 194 ARG A CA 1
ATOM 1460 C C . ARG A 1 194 ? 13.034 1.980 -10.139 1.00 96.75 194 ARG A C 1
ATOM 1462 O O . ARG A 1 194 ? 12.123 1.222 -9.819 1.00 96.75 194 ARG A O 1
ATOM 1469 N N . TRP A 1 195 ? 12.856 3.058 -10.881 1.00 97.88 195 TRP A N 1
ATOM 1470 C CA . TRP A 1 195 ? 11.556 3.413 -11.403 1.00 97.88 195 TRP A CA 1
ATOM 1471 C C . TRP A 1 195 ? 11.218 2.569 -12.620 1.00 97.88 195 TRP A C 1
ATOM 1473 O O . TRP A 1 195 ? 12.077 2.237 -13.436 1.00 97.88 195 TRP A O 1
ATOM 1483 N N . VAL A 1 196 ? 9.935 2.272 -12.752 1.00 98.31 196 VAL A N 1
ATOM 1484 C CA . VAL A 1 196 ? 9.343 1.587 -13.892 1.00 98.31 196 VAL A CA 1
ATOM 1485 C C . VAL A 1 196 ? 8.201 2.455 -14.380 1.00 98.31 196 VAL A C 1
ATOM 1487 O O . VAL A 1 196 ? 7.347 2.865 -13.591 1.00 98.31 196 VAL A O 1
ATOM 1490 N N . ARG A 1 197 ? 8.189 2.767 -15.674 1.00 98.19 197 ARG A N 1
ATOM 1491 C CA . ARG A 1 197 ? 7.079 3.481 -16.308 1.00 98.19 197 ARG A CA 1
ATOM 1492 C C . ARG A 1 197 ? 6.170 2.472 -16.989 1.00 98.19 197 ARG A C 1
ATOM 1494 O O . ARG A 1 197 ? 6.651 1.467 -17.489 1.00 98.19 197 ARG A O 1
ATOM 1501 N N . ILE A 1 198 ? 4.873 2.736 -17.046 1.00 98.62 198 ILE A N 1
ATOM 1502 C CA . ILE A 1 198 ? 3.966 1.990 -17.917 1.00 98.62 198 ILE A CA 1
ATOM 1503 C C . ILE A 1 198 ? 3.732 2.815 -19.178 1.00 98.62 198 ILE A C 1
ATOM 1505 O O . ILE A 1 198 ? 3.247 3.949 -19.115 1.00 98.62 198 ILE A O 1
ATOM 1509 N N . ASP A 1 199 ? 4.094 2.261 -20.328 1.00 97.81 199 ASP A N 1
ATOM 1510 C CA . ASP A 1 199 ? 3.945 2.933 -21.612 1.00 97.81 199 ASP A CA 1
ATOM 1511 C C . ASP A 1 199 ? 2.471 3.040 -22.052 1.00 97.81 199 ASP A C 1
ATOM 1513 O O . ASP A 1 199 ? 1.537 2.536 -21.420 1.00 97.81 199 ASP A O 1
ATOM 1517 N N . THR A 1 200 ? 2.237 3.703 -23.185 1.00 97.38 200 THR A N 1
ATOM 1518 C CA . THR A 1 200 ? 0.884 3.876 -23.738 1.00 97.38 200 THR A CA 1
ATOM 1519 C C . THR A 1 200 ? 0.231 2.579 -24.230 1.00 97.38 200 THR A C 1
ATOM 1521 O O . THR A 1 200 ? -0.982 2.556 -24.427 1.00 97.38 200 THR A O 1
ATOM 1524 N N . ALA A 1 201 ? 1.006 1.512 -24.447 1.00 97.75 201 ALA A N 1
ATOM 1525 C CA . ALA A 1 201 ? 0.503 0.190 -24.818 1.00 97.75 201 ALA A CA 1
ATOM 1526 C C . ALA A 1 201 ? 0.163 -0.675 -23.586 1.00 97.75 201 ALA A C 1
ATOM 1528 O O . ALA A 1 201 ? -0.436 -1.746 -23.732 1.00 97.75 201 ALA A O 1
ATOM 1529 N N . GLY A 1 202 ? 0.486 -0.202 -22.378 1.00 98.25 202 GLY A N 1
ATOM 1530 C CA . GLY A 1 202 ? 0.289 -0.933 -21.132 1.00 98.25 202 GLY A CA 1
ATOM 1531 C C . GLY A 1 202 ? 1.397 -1.946 -20.852 1.00 98.25 202 GLY A C 1
ATOM 1532 O O . GLY A 1 202 ? 1.112 -2.987 -20.256 1.00 98.25 202 GLY A O 1
ATOM 1533 N N . CYS A 1 203 ? 2.619 -1.681 -21.312 1.00 98.62 203 CYS A N 1
ATOM 1534 C CA . CYS A 1 203 ? 3.813 -2.462 -21.009 1.00 98.62 203 CYS A CA 1
ATOM 1535 C C . CYS A 1 203 ? 4.728 -1.701 -20.047 1.00 98.62 203 CYS A C 1
ATOM 1537 O O . CYS A 1 203 ? 4.882 -0.484 -20.153 1.00 98.62 203 CYS A O 1
ATOM 1539 N N . ALA A 1 204 ? 5.346 -2.419 -19.111 1.00 98.56 204 ALA A N 1
ATOM 1540 C CA . ALA A 1 204 ? 6.400 -1.870 -18.275 1.00 98.56 204 ALA A CA 1
ATOM 1541 C C . ALA A 1 204 ? 7.599 -1.487 -19.146 1.00 98.56 204 ALA A C 1
ATOM 1543 O O . ALA A 1 204 ? 8.016 -2.247 -20.019 1.00 98.56 204 ALA A O 1
ATOM 1544 N N . GLU A 1 205 ? 8.153 -0.315 -18.893 1.00 98.06 205 GLU A N 1
ATOM 1545 C CA . GLU A 1 205 ? 9.193 0.340 -19.665 1.00 98.06 205 GLU A CA 1
ATOM 1546 C C . GLU A 1 205 ? 10.311 0.781 -18.717 1.00 98.06 205 GLU A C 1
ATOM 1548 O O . GLU A 1 205 ? 10.075 1.401 -17.674 1.00 98.06 205 GLU A O 1
ATOM 1553 N N . VAL A 1 206 ? 11.539 0.438 -19.091 1.00 98.19 206 VAL A N 1
ATOM 1554 C CA . VAL A 1 206 ? 12.768 0.704 -18.333 1.00 98.19 206 VAL A CA 1
ATOM 1555 C C . VAL A 1 206 ? 13.803 1.342 -19.251 1.00 98.19 206 VAL A C 1
ATOM 1557 O O . VAL A 1 206 ? 13.667 1.278 -20.468 1.00 98.19 206 VAL A O 1
ATOM 1560 N N . ALA A 1 207 ? 14.845 1.956 -18.700 1.00 98.19 207 ALA A N 1
ATOM 1561 C CA . ALA A 1 207 ? 15.921 2.527 -19.509 1.00 98.19 207 ALA A CA 1
ATOM 1562 C C . ALA A 1 207 ? 17.086 1.543 -19.699 1.00 98.19 207 ALA A C 1
ATOM 1564 O O . ALA A 1 207 ? 17.404 0.752 -18.811 1.00 98.19 207 ALA A O 1
ATOM 1565 N N . ASP A 1 208 ? 17.768 1.609 -20.839 1.00 97.00 208 ASP A N 1
ATOM 1566 C CA . ASP A 1 208 ? 19.079 0.980 -21.007 1.00 97.00 208 ASP A CA 1
ATOM 1567 C C . ASP A 1 208 ? 20.214 1.841 -20.418 1.00 97.00 208 ASP A C 1
ATOM 1569 O O . ASP A 1 208 ? 19.998 2.944 -19.918 1.00 97.00 208 ASP A O 1
ATOM 1573 N N . ALA A 1 209 ? 21.459 1.361 -20.493 1.00 95.81 209 ALA A N 1
ATOM 1574 C CA . ALA A 1 209 ? 22.623 2.076 -19.958 1.00 95.81 209 ALA A CA 1
ATOM 1575 C C . ALA A 1 209 ? 22.889 3.451 -20.611 1.00 95.81 209 ALA A C 1
ATOM 1577 O O . ALA A 1 209 ? 23.672 4.231 -20.071 1.00 95.81 209 ALA A O 1
ATOM 1578 N N . SER A 1 210 ? 22.271 3.746 -21.760 1.00 96.56 210 SER A N 1
ATOM 1579 C CA . SER A 1 210 ? 22.342 5.051 -22.426 1.00 96.56 210 SER A CA 1
ATOM 1580 C C . SER A 1 210 ? 21.205 5.999 -22.026 1.00 96.56 210 SER A C 1
ATOM 1582 O O . SER A 1 210 ? 21.232 7.171 -22.397 1.00 96.56 210 SER A O 1
ATOM 1584 N N . GLY A 1 211 ? 20.218 5.509 -21.268 1.00 96.69 211 GLY A N 1
ATOM 1585 C CA . GLY A 1 211 ? 19.005 6.242 -20.919 1.00 96.69 211 GLY A CA 1
ATOM 1586 C C . GLY A 1 211 ? 17.881 6.107 -21.953 1.00 96.69 211 GLY A C 1
ATOM 1587 O O . GLY A 1 211 ? 16.867 6.795 -21.835 1.00 96.69 211 GLY A O 1
ATOM 1588 N N . ALA A 1 212 ? 18.022 5.251 -22.970 1.00 97.25 212 ALA A N 1
ATOM 1589 C CA . ALA A 1 212 ? 16.940 5.004 -23.916 1.00 97.25 212 ALA A CA 1
ATOM 1590 C C . ALA A 1 212 ? 15.866 4.138 -23.248 1.00 97.25 212 ALA A C 1
ATOM 1592 O O . ALA A 1 212 ? 16.171 3.064 -22.734 1.00 97.25 212 ALA A O 1
ATOM 1593 N N . LEU A 1 213 ? 14.619 4.612 -23.244 1.00 97.06 213 LEU A N 1
ATOM 1594 C CA . LEU A 1 213 ? 13.486 3.881 -22.678 1.00 97.06 213 LEU A CA 1
ATOM 1595 C C . LEU A 1 213 ? 13.020 2.783 -23.641 1.00 97.06 213 LEU A C 1
ATOM 1597 O O . LEU A 1 213 ? 12.869 3.014 -24.842 1.00 97.06 213 LEU A O 1
ATOM 1601 N N . LEU A 1 214 ? 12.833 1.584 -23.097 1.00 97.00 214 LEU A N 1
ATOM 1602 C CA . LEU A 1 214 ? 12.536 0.352 -23.810 1.00 97.00 214 LEU A CA 1
ATOM 1603 C C . LEU A 1 214 ? 11.379 -0.364 -23.119 1.00 97.00 214 LEU A C 1
ATOM 1605 O O . LEU A 1 214 ? 11.441 -0.658 -21.921 1.00 97.00 214 LEU A O 1
ATOM 1609 N N . ALA A 1 215 ? 10.338 -0.679 -23.887 1.00 97.62 215 ALA A N 1
ATOM 1610 C CA . ALA A 1 215 ? 9.264 -1.540 -23.421 1.00 97.62 215 ALA A CA 1
ATOM 1611 C C . ALA A 1 215 ? 9.798 -2.955 -23.148 1.00 97.62 215 ALA A C 1
ATOM 1613 O O . ALA A 1 215 ? 10.637 -3.485 -23.882 1.00 97.62 215 ALA A O 1
ATOM 1614 N N . THR A 1 216 ? 9.292 -3.570 -22.088 1.00 97.94 216 THR A N 1
ATOM 1615 C CA . THR A 1 216 ? 9.559 -4.960 -21.719 1.00 97.94 216 THR A CA 1
ATOM 1616 C C . THR A 1 216 ? 8.413 -5.863 -22.176 1.00 97.94 216 THR A C 1
ATOM 1618 O O . THR A 1 216 ? 7.393 -5.400 -22.682 1.00 97.94 216 THR A O 1
ATOM 1621 N N . ASN A 1 217 ? 8.559 -7.172 -21.967 1.00 97.44 217 ASN A N 1
ATOM 1622 C CA . ASN A 1 217 ? 7.483 -8.132 -22.224 1.00 97.44 217 ASN A CA 1
ATOM 1623 C C . ASN A 1 217 ? 6.435 -8.182 -21.097 1.00 97.44 217 ASN A C 1
ATOM 1625 O O . ASN A 1 217 ? 5.453 -8.915 -21.219 1.00 97.44 217 ASN A O 1
ATOM 1629 N N . HIS A 1 218 ? 6.641 -7.446 -19.998 1.00 98.31 218 HIS A N 1
ATOM 1630 C CA . HIS A 1 218 ? 5.681 -7.371 -18.903 1.00 98.31 218 HIS A CA 1
ATOM 1631 C C . HIS A 1 218 ? 4.581 -6.371 -19.259 1.00 98.31 218 HIS A C 1
ATOM 1633 O O . HIS A 1 218 ? 4.760 -5.160 -19.146 1.00 98.31 218 HIS A O 1
ATOM 1639 N N . CYS A 1 219 ? 3.465 -6.884 -19.768 1.00 98.25 219 CYS A N 1
ATOM 1640 C CA . CYS A 1 219 ? 2.383 -6.103 -20.364 1.00 98.25 219 CYS A CA 1
ATOM 1641 C C . CYS A 1 219 ? 1.011 -6.493 -19.795 1.00 98.25 219 CYS A C 1
ATOM 1643 O O . CYS A 1 219 ? 0.898 -7.366 -18.941 1.00 98.25 219 CYS A O 1
ATOM 1645 N N . GLY A 1 220 ? -0.054 -5.861 -20.301 1.00 98.06 220 GLY A N 1
ATOM 1646 C CA . GLY A 1 220 ? -1.424 -6.063 -19.803 1.00 98.06 220 GLY A CA 1
ATOM 1647 C C . GLY A 1 220 ? -1.838 -5.037 -18.746 1.00 98.06 220 GLY A C 1
ATOM 1648 O O . GLY A 1 220 ? -2.839 -5.212 -18.058 1.00 98.06 220 GLY A O 1
ATOM 1649 N N . LEU A 1 221 ? -1.073 -3.951 -18.634 1.00 98.44 221 LEU A N 1
ATOM 1650 C CA . LEU A 1 221 ? -1.236 -2.893 -17.645 1.00 98.44 221 LEU A CA 1
ATOM 1651 C C . LEU A 1 221 ? -1.855 -1.636 -18.276 1.00 98.44 221 LEU A C 1
ATOM 1653 O O . LEU A 1 221 ? -1.538 -0.520 -17.880 1.00 98.44 221 LEU A O 1
ATOM 1657 N N . GLN A 1 222 ? -2.752 -1.777 -19.264 1.00 98.19 222 GLN A N 1
ATOM 1658 C CA . GLN A 1 222 ? -3.307 -0.634 -20.016 1.00 98.19 222 GLN A CA 1
ATOM 1659 C C . GLN A 1 222 ? -4.006 0.392 -19.115 1.00 98.19 222 GLN A C 1
ATOM 1661 O O . GLN A 1 222 ? -3.966 1.589 -19.388 1.00 98.19 222 GLN A O 1
ATOM 1666 N N . ARG A 1 223 ? -4.612 -0.064 -18.011 1.00 97.81 223 ARG A N 1
ATOM 1667 C CA . ARG A 1 223 ? -5.214 0.802 -16.982 1.00 97.81 223 ARG A CA 1
ATOM 1668 C C . ARG A 1 223 ? -4.208 1.790 -16.376 1.00 97.81 223 ARG A C 1
ATOM 1670 O O . ARG A 1 223 ? -4.613 2.857 -15.926 1.00 97.81 223 ARG A O 1
ATOM 1677 N N . PHE A 1 224 ? -2.930 1.430 -16.369 1.00 98.44 224 PHE A N 1
ATOM 1678 C CA . PHE A 1 224 ? -1.838 2.187 -15.770 1.00 98.44 224 PHE A CA 1
ATOM 1679 C C . PHE A 1 224 ? -0.999 2.944 -16.801 1.00 98.44 224 PHE A C 1
ATOM 1681 O O . PHE A 1 224 ? 0.055 3.454 -16.450 1.00 98.44 224 PHE A O 1
ATOM 1688 N N . ALA A 1 225 ? -1.440 3.061 -18.058 1.00 98.19 225 ALA A N 1
ATOM 1689 C CA . ALA A 1 225 ? -0.708 3.817 -19.073 1.00 98.19 225 ALA A CA 1
ATOM 1690 C C . ALA A 1 225 ? -0.346 5.235 -18.583 1.00 98.19 225 ALA A C 1
ATOM 1692 O O . ALA A 1 225 ? -1.211 6.006 -18.160 1.00 98.19 225 ALA A O 1
ATOM 1693 N N . GLY A 1 226 ? 0.945 5.573 -18.636 1.00 97.50 226 GLY A N 1
ATOM 1694 C CA . GLY A 1 226 ? 1.492 6.846 -18.161 1.00 97.50 226 GLY A CA 1
ATOM 1695 C C . GLY A 1 226 ? 1.758 6.932 -16.654 1.00 97.50 226 GLY A C 1
ATOM 1696 O O . GLY A 1 226 ? 2.204 7.982 -16.196 1.00 97.50 226 GLY A O 1
ATOM 1697 N N . TRP A 1 227 ? 1.499 5.872 -15.886 1.00 98.31 227 TRP A N 1
ATOM 1698 C CA . TRP A 1 227 ? 1.870 5.785 -14.473 1.00 98.31 227 TRP A CA 1
ATOM 1699 C C . TRP A 1 227 ? 3.324 5.338 -14.323 1.00 98.31 227 TRP A C 1
ATOM 1701 O O . TRP A 1 227 ? 3.888 4.705 -15.221 1.00 98.31 227 TRP A O 1
ATOM 1711 N N . CYS A 1 228 ? 3.908 5.616 -13.160 1.00 97.88 228 CYS A N 1
ATOM 1712 C CA . CYS A 1 228 ? 5.191 5.049 -12.761 1.00 97.88 228 CYS A CA 1
ATOM 1713 C C . CYS A 1 228 ? 5.111 4.443 -11.368 1.00 97.88 228 CYS A C 1
ATOM 1715 O O . CYS A 1 228 ? 4.355 4.911 -10.516 1.00 97.88 228 CYS A O 1
ATOM 1717 N N . PHE A 1 229 ? 5.915 3.417 -11.134 1.00 97.69 229 PHE A N 1
ATOM 1718 C CA . PHE A 1 229 ? 6.035 2.777 -9.836 1.00 97.69 229 PHE A CA 1
ATOM 1719 C C . PHE A 1 229 ? 7.499 2.466 -9.523 1.00 97.69 229 PHE A C 1
ATOM 1721 O O . PHE A 1 229 ? 8.337 2.440 -10.427 1.00 97.69 229 PHE A O 1
ATOM 1728 N N . LEU A 1 230 ? 7.815 2.294 -8.243 1.00 96.69 230 LEU A N 1
ATOM 1729 C CA . LEU A 1 230 ? 9.173 2.033 -7.772 1.00 96.69 230 LEU A CA 1
ATOM 1730 C C . LEU A 1 230 ? 9.319 0.553 -7.398 1.00 96.69 230 LEU A C 1
ATOM 1732 O O . LEU A 1 230 ? 8.564 0.047 -6.567 1.00 96.69 230 LEU A O 1
ATOM 1736 N N . ASP A 1 231 ? 10.280 -0.123 -8.026 1.00 95.50 231 ASP A N 1
ATOM 1737 C CA . ASP A 1 231 ? 10.531 -1.553 -7.844 1.00 95.50 231 ASP A CA 1
ATOM 1738 C C . ASP A 1 231 ? 11.270 -1.873 -6.530 1.00 95.50 231 ASP A C 1
ATOM 1740 O O . ASP A 1 231 ? 11.545 -0.992 -5.709 1.00 95.50 231 ASP A O 1
ATOM 1744 N N . ASN A 1 232 ? 11.598 -3.154 -6.342 1.00 94.25 232 ASN A N 1
ATOM 1745 C CA . ASN A 1 232 ? 12.451 -3.652 -5.267 1.00 94.25 232 ASN A CA 1
ATOM 1746 C C . ASN A 1 232 ? 11.856 -3.430 -3.865 1.00 94.25 232 ASN A C 1
ATOM 1748 O O . ASN A 1 232 ? 12.447 -2.810 -2.973 1.00 94.25 232 ASN A O 1
ATOM 1752 N N . ILE A 1 233 ? 10.647 -3.961 -3.674 1.00 91.94 233 ILE A N 1
ATOM 1753 C CA . ILE A 1 233 ? 9.935 -3.916 -2.396 1.00 91.94 233 ILE A CA 1
ATOM 1754 C C . ILE A 1 233 ? 10.733 -4.608 -1.280 1.00 91.94 233 ILE A C 1
ATOM 1756 O O . ILE A 1 233 ? 11.397 -5.630 -1.494 1.00 91.94 233 ILE A O 1
ATOM 1760 N N . SER A 1 234 ? 10.663 -4.039 -0.080 1.00 91.31 234 SER A N 1
ATOM 1761 C CA . SER A 1 234 ? 11.313 -4.547 1.127 1.00 91.31 234 SER A CA 1
ATOM 1762 C C . SER A 1 234 ? 10.289 -5.103 2.115 1.00 91.31 234 SER A C 1
ATOM 1764 O O . SER A 1 234 ? 9.106 -4.769 2.077 1.00 91.31 234 SER A O 1
ATOM 1766 N N . GLN A 1 235 ? 10.740 -5.997 2.989 1.00 91.81 235 GLN A N 1
ATOM 1767 C CA . GLN A 1 235 ? 9.895 -6.693 3.962 1.00 91.81 235 GLN A CA 1
ATOM 1768 C C . GLN A 1 235 ? 9.243 -5.770 5.008 1.00 91.81 235 GLN A C 1
ATOM 1770 O O . GLN A 1 235 ? 8.154 -6.071 5.490 1.00 91.81 235 GLN A O 1
ATOM 1775 N N . ASP A 1 236 ? 9.897 -4.661 5.361 1.00 89.00 236 ASP A N 1
ATOM 1776 C CA . ASP A 1 236 ? 9.405 -3.655 6.307 1.00 89.00 236 ASP A CA 1
ATOM 1777 C C . ASP A 1 236 ? 8.151 -2.952 5.776 1.00 89.00 236 ASP A C 1
ATOM 1779 O O . ASP A 1 236 ? 7.226 -2.695 6.544 1.00 89.00 236 ASP A O 1
ATOM 1783 N N . GLU A 1 237 ? 8.058 -2.749 4.458 1.00 92.12 237 GLU A N 1
ATOM 1784 C CA . GLU A 1 237 ? 6.850 -2.223 3.820 1.00 92.12 237 GLU A CA 1
ATOM 1785 C C . GLU A 1 237 ? 5.636 -3.129 4.093 1.00 92.12 237 GLU A C 1
ATOM 1787 O O . GLU A 1 237 ? 4.557 -2.675 4.485 1.00 92.12 237 GLU A O 1
ATOM 1792 N N . TYR A 1 238 ? 5.829 -4.446 3.965 1.00 95.19 238 TYR A N 1
ATOM 1793 C CA . TYR A 1 238 ? 4.762 -5.428 4.164 1.00 95.19 238 TYR A CA 1
ATOM 1794 C C . TYR A 1 238 ? 4.276 -5.529 5.600 1.00 95.19 238 TYR A C 1
ATOM 1796 O O . TYR A 1 238 ? 3.159 -6.003 5.805 1.00 95.19 238 TYR A O 1
ATOM 1804 N N . ILE A 1 239 ? 5.046 -5.058 6.586 1.00 93.69 239 ILE A N 1
ATOM 1805 C CA . ILE A 1 239 ? 4.571 -4.997 7.972 1.00 93.69 239 ILE A CA 1
ATOM 1806 C C . ILE A 1 239 ? 3.283 -4.173 8.027 1.00 93.69 239 ILE A C 1
ATOM 1808 O O . ILE A 1 239 ? 2.303 -4.618 8.621 1.00 93.69 239 ILE A O 1
ATOM 1812 N N . GLY A 1 240 ? 3.249 -3.023 7.349 1.00 95.50 240 GLY A N 1
ATOM 1813 C CA . GLY A 1 240 ? 2.069 -2.164 7.273 1.00 95.50 240 GLY A CA 1
ATOM 1814 C C . GLY A 1 240 ? 0.917 -2.826 6.540 1.00 95.50 240 GLY A C 1
ATOM 1815 O O . GLY A 1 240 ? -0.187 -2.919 7.078 1.00 95.50 240 GLY A O 1
ATOM 1816 N N . HIS A 1 241 ? 1.188 -3.309 5.326 1.00 97.06 241 HIS A N 1
ATOM 1817 C CA . HIS A 1 241 ? 0.188 -3.936 4.464 1.00 97.06 241 HIS A CA 1
ATOM 1818 C C . HIS A 1 241 ? -0.480 -5.129 5.156 1.00 97.06 241 HIS A C 1
ATOM 1820 O O . HIS A 1 241 ? -1.700 -5.164 5.321 1.00 97.06 241 HIS A O 1
ATOM 1826 N N . VAL A 1 242 ? 0.315 -6.085 5.641 1.00 97.75 242 VAL A N 1
ATOM 1827 C CA . VAL A 1 242 ? -0.189 -7.294 6.302 1.00 97.75 242 VAL A CA 1
ATOM 1828 C C . VAL A 1 242 ? -0.917 -6.951 7.601 1.00 97.75 242 VAL A C 1
ATOM 1830 O O . VAL A 1 242 ? -1.990 -7.504 7.849 1.00 97.75 242 VAL A O 1
ATOM 1833 N N . PHE A 1 243 ? -0.401 -6.006 8.395 1.00 97.38 243 PHE A N 1
ATOM 1834 C CA . PHE A 1 243 ? -1.071 -5.554 9.616 1.00 97.38 243 PHE A CA 1
ATOM 1835 C C . PHE A 1 243 ? -2.455 -4.962 9.326 1.00 97.38 243 PHE A C 1
ATOM 1837 O O . PHE A 1 243 ? -3.445 -5.377 9.930 1.00 97.38 243 PHE A O 1
ATOM 1844 N N . ALA A 1 244 ? -2.548 -4.032 8.375 1.00 98.19 244 ALA A N 1
ATOM 1845 C CA . ALA A 1 244 ? -3.797 -3.358 8.050 1.00 98.19 244 ALA A CA 1
ATOM 1846 C C . ALA A 1 244 ? -4.828 -4.311 7.433 1.00 98.19 244 ALA A C 1
ATOM 1848 O O . ALA A 1 244 ? -5.987 -4.332 7.854 1.00 98.19 244 ALA A O 1
ATOM 1849 N N . LEU A 1 245 ? -4.406 -5.145 6.477 1.00 98.50 245 LEU A N 1
ATOM 1850 C CA . LEU A 1 245 ? -5.271 -6.145 5.848 1.00 98.50 245 LEU A CA 1
ATOM 1851 C C . LEU A 1 245 ? -5.752 -7.186 6.866 1.00 98.50 245 LEU A C 1
ATOM 1853 O O . LEU A 1 245 ? -6.935 -7.527 6.876 1.00 98.50 245 LEU A O 1
ATOM 1857 N N . GLY A 1 246 ? -4.871 -7.644 7.760 1.00 97.25 246 GLY A N 1
ATOM 1858 C CA . GLY A 1 246 ? -5.213 -8.553 8.853 1.00 97.25 246 GLY A CA 1
ATOM 1859 C C . GLY A 1 246 ? -6.201 -7.942 9.849 1.00 97.25 246 GLY A C 1
ATOM 1860 O O . GLY A 1 246 ? -7.177 -8.595 10.228 1.00 97.25 246 GLY A O 1
ATOM 1861 N N . ALA A 1 247 ? -6.003 -6.674 10.226 1.00 97.12 247 ALA A N 1
ATOM 1862 C CA . ALA A 1 247 ? -6.937 -5.944 11.078 1.00 97.12 247 ALA A CA 1
ATOM 1863 C C . ALA A 1 247 ? -8.325 -5.870 10.426 1.00 97.12 247 ALA A C 1
ATOM 1865 O O . ALA A 1 247 ? -9.309 -6.283 11.039 1.00 97.12 247 ALA A O 1
ATOM 1866 N N . ILE A 1 248 ? -8.414 -5.445 9.160 1.00 98.44 248 ILE A N 1
ATOM 1867 C CA . ILE A 1 248 ? -9.689 -5.383 8.427 1.00 98.44 248 ILE A CA 1
ATOM 1868 C C . ILE A 1 248 ? -10.341 -6.766 8.348 1.00 98.44 248 ILE A C 1
ATOM 1870 O O . ILE A 1 248 ? -11.520 -6.907 8.669 1.00 98.44 248 ILE A O 1
ATOM 1874 N N . ALA A 1 249 ? -9.579 -7.797 7.979 1.00 96.88 249 ALA A N 1
ATOM 1875 C CA . ALA A 1 249 ? -10.080 -9.163 7.855 1.00 96.88 249 ALA A CA 1
ATOM 1876 C C . ALA A 1 249 ? -10.711 -9.693 9.157 1.00 96.88 249 ALA A C 1
ATOM 1878 O O . ALA A 1 249 ? -11.645 -10.504 9.105 1.00 96.88 249 ALA A O 1
ATOM 1879 N N . ARG A 1 250 ? -10.220 -9.225 10.314 1.00 93.19 250 ARG A N 1
ATOM 1880 C CA . ARG A 1 250 ? -10.633 -9.690 11.641 1.00 93.19 250 ARG A CA 1
ATOM 1881 C C . ARG A 1 250 ? -11.709 -8.829 12.304 1.00 93.19 250 ARG A C 1
ATOM 1883 O O . ARG A 1 250 ? -12.599 -9.398 12.929 1.00 93.19 250 ARG A O 1
ATOM 1890 N N . VAL A 1 251 ? -11.619 -7.497 12.227 1.00 95.25 251 VAL A N 1
ATOM 1891 C CA . VAL A 1 251 ? -12.457 -6.596 13.050 1.00 95.25 251 VAL A CA 1
ATOM 1892 C C . VAL A 1 251 ? -13.495 -5.790 12.269 1.00 95.25 251 VAL A C 1
ATOM 1894 O O . VAL A 1 251 ? -14.404 -5.228 12.880 1.00 95.25 251 VAL A O 1
ATOM 1897 N N . VAL A 1 252 ? -13.397 -5.723 10.938 1.00 97.06 252 VAL A N 1
ATOM 1898 C CA . VAL A 1 252 ? -14.355 -4.983 10.102 1.00 97.06 252 VAL A CA 1
ATOM 1899 C C . VAL A 1 252 ? -15.477 -5.916 9.648 1.00 97.06 252 VAL A C 1
ATOM 1901 O O . VAL A 1 252 ? -15.237 -6.955 9.039 1.00 97.06 252 VAL A O 1
ATOM 1904 N N . ASP A 1 253 ? -16.719 -5.528 9.928 1.00 96.25 253 ASP A N 1
ATOM 1905 C CA . ASP A 1 253 ? -17.937 -6.288 9.622 1.00 96.25 253 ASP A CA 1
ATOM 1906 C C . ASP A 1 253 ? -18.612 -5.893 8.298 1.00 96.25 253 ASP A C 1
ATOM 1908 O O . ASP A 1 253 ? -19.582 -6.538 7.900 1.00 96.25 253 ASP A O 1
ATOM 1912 N N . ASP A 1 254 ? -18.091 -4.894 7.573 1.00 98.19 254 ASP A N 1
ATOM 1913 C CA . ASP A 1 254 ? -18.504 -4.637 6.189 1.00 98.19 254 ASP A CA 1
ATOM 1914 C C . ASP A 1 254 ? -17.995 -5.779 5.285 1.00 98.19 254 ASP A C 1
ATOM 1916 O O . ASP A 1 254 ? -16.778 -5.941 5.119 1.00 98.19 254 ASP A O 1
ATOM 1920 N N . PRO A 1 255 ? -18.891 -6.576 4.671 1.00 98.00 255 PRO A N 1
ATOM 1921 C CA . PRO A 1 255 ? -18.494 -7.776 3.943 1.00 98.00 255 PRO A CA 1
ATOM 1922 C C . PRO A 1 255 ? -17.693 -7.468 2.675 1.00 98.00 255 PRO A C 1
ATOM 1924 O O . PRO A 1 255 ? -16.880 -8.293 2.264 1.00 98.00 255 PRO A O 1
ATOM 1927 N N . VAL A 1 256 ? -17.895 -6.302 2.053 1.00 98.31 256 VAL A N 1
ATOM 1928 C CA . VAL A 1 256 ? -17.189 -5.917 0.825 1.00 98.31 256 VAL A CA 1
ATOM 1929 C C . VAL A 1 256 ? -15.758 -5.516 1.156 1.00 98.31 256 VAL A C 1
ATOM 1931 O O . VAL A 1 256 ? -14.826 -6.015 0.525 1.00 98.31 256 VAL A O 1
ATOM 1934 N N . LEU A 1 257 ? -15.575 -4.660 2.164 1.00 98.56 257 LEU A N 1
ATOM 1935 C CA . LEU A 1 257 ? -14.241 -4.225 2.592 1.00 98.56 257 LEU A CA 1
ATOM 1936 C C . LEU A 1 257 ? -13.430 -5.404 3.139 1.00 98.56 257 LEU A C 1
ATOM 1938 O O . LEU A 1 257 ? -12.269 -5.590 2.772 1.00 98.56 257 LEU A O 1
ATOM 1942 N N . ARG A 1 258 ? -14.071 -6.256 3.947 1.00 98.38 258 ARG A N 1
ATOM 1943 C CA . ARG A 1 258 ? -13.456 -7.474 4.479 1.00 98.38 258 ARG A CA 1
ATOM 1944 C C . ARG A 1 258 ? -13.018 -8.428 3.368 1.00 98.38 258 ARG A C 1
ATOM 1946 O O . ARG A 1 258 ? -11.901 -8.932 3.418 1.00 98.38 258 ARG A O 1
ATOM 1953 N N . ALA A 1 259 ? -13.856 -8.653 2.353 1.00 98.06 259 ALA A N 1
ATOM 1954 C CA . ALA A 1 259 ? -13.518 -9.537 1.237 1.00 98.06 259 ALA A CA 1
ATOM 1955 C C . ALA A 1 259 ? -12.316 -9.031 0.422 1.00 98.06 259 ALA A C 1
ATOM 1957 O O . ALA A 1 259 ? -11.469 -9.834 0.039 1.00 98.06 259 ALA A O 1
ATOM 1958 N N . GLN A 1 260 ? -12.205 -7.717 0.194 1.00 98.44 260 GLN A N 1
ATOM 1959 C CA . GLN A 1 260 ? -11.043 -7.132 -0.486 1.00 98.44 260 GLN A CA 1
ATOM 1960 C C . GLN A 1 260 ? -9.752 -7.337 0.313 1.00 98.44 260 GLN A C 1
ATOM 1962 O O . GLN A 1 260 ? -8.734 -7.734 -0.256 1.00 98.44 260 GLN A O 1
ATOM 1967 N N . ALA A 1 261 ? -9.803 -7.112 1.630 1.00 98.31 261 ALA A N 1
ATOM 1968 C CA . ALA A 1 261 ? -8.646 -7.307 2.495 1.00 98.31 261 ALA A CA 1
ATOM 1969 C C . ALA A 1 261 ? -8.200 -8.776 2.544 1.00 98.31 261 ALA A C 1
ATOM 1971 O O . ALA A 1 261 ? -7.017 -9.070 2.382 1.00 98.31 261 ALA A O 1
ATOM 1972 N N . VAL A 1 262 ? -9.156 -9.700 2.694 1.00 97.94 262 VAL A N 1
ATOM 1973 C CA . VAL A 1 262 ? -8.917 -11.152 2.664 1.00 97.94 262 VAL A CA 1
ATOM 1974 C C . VAL A 1 262 ? -8.311 -11.591 1.332 1.00 97.94 262 VAL A C 1
ATOM 1976 O O . VAL A 1 262 ? -7.374 -12.384 1.328 1.00 97.94 262 VAL A O 1
ATOM 1979 N N . ASP A 1 263 ? -8.806 -11.073 0.206 1.00 98.25 263 ASP A N 1
ATOM 1980 C CA . ASP A 1 263 ? -8.271 -11.408 -1.114 1.00 98.25 263 ASP A CA 1
ATOM 1981 C C . ASP A 1 263 ? -6.815 -10.955 -1.281 1.00 98.25 263 ASP A C 1
ATOM 1983 O O . ASP A 1 263 ? -5.977 -11.749 -1.701 1.00 98.25 263 ASP A O 1
ATOM 1987 N N . MET A 1 264 ? -6.489 -9.711 -0.917 1.00 98.38 264 MET A N 1
ATOM 1988 C CA . MET A 1 264 ? -5.110 -9.217 -1.000 1.00 98.38 264 MET A CA 1
ATOM 1989 C C . MET A 1 264 ? -4.177 -9.976 -0.052 1.00 98.38 264 MET A C 1
ATOM 1991 O O . MET A 1 264 ? -3.106 -10.404 -0.470 1.00 98.38 264 MET A O 1
ATOM 1995 N N . LEU A 1 265 ? -4.604 -10.226 1.188 1.00 97.06 265 LEU A N 1
ATOM 1996 C CA . LEU A 1 265 ? -3.825 -10.988 2.165 1.00 97.06 265 LEU A CA 1
ATOM 1997 C C . LEU A 1 265 ? -3.563 -12.430 1.700 1.00 97.06 265 LEU A C 1
ATOM 1999 O O . LEU A 1 265 ? -2.452 -12.941 1.850 1.00 97.06 265 LEU A O 1
ATOM 2003 N N . ARG A 1 266 ? -4.562 -13.072 1.080 1.00 97.06 266 ARG A N 1
ATOM 2004 C CA . ARG A 1 266 ? -4.411 -14.387 0.447 1.00 97.06 266 ARG A CA 1
ATOM 2005 C C . ARG A 1 266 ? -3.364 -14.343 -0.663 1.00 97.06 266 ARG A C 1
ATOM 2007 O O . ARG A 1 266 ? -2.486 -15.197 -0.674 1.00 97.06 266 ARG A O 1
ATOM 2014 N N . GLN A 1 267 ? -3.427 -13.356 -1.559 1.00 97.88 267 GLN A N 1
ATOM 2015 C CA . GLN A 1 267 ? -2.456 -13.221 -2.649 1.00 97.88 267 GLN A CA 1
ATOM 2016 C C . GLN A 1 267 ? -1.023 -13.029 -2.129 1.00 97.88 267 GLN A C 1
ATOM 2018 O O . GLN A 1 267 ? -0.112 -13.667 -2.645 1.00 97.88 267 GLN A O 1
ATOM 2023 N N . VAL A 1 268 ? -0.821 -12.219 -1.082 1.00 97.31 268 VAL A N 1
ATOM 2024 C CA . VAL A 1 268 ? 0.495 -12.053 -0.430 1.00 97.31 268 VAL A CA 1
ATOM 2025 C C . VAL A 1 268 ? 1.009 -13.385 0.112 1.00 97.31 268 VAL A C 1
ATOM 2027 O O . VAL A 1 268 ? 2.154 -13.762 -0.127 1.00 97.31 268 VAL A O 1
ATOM 2030 N N . SER A 1 269 ? 0.161 -14.128 0.826 1.00 94.69 269 SER A N 1
ATOM 2031 C CA . SER A 1 269 ? 0.565 -15.404 1.417 1.00 94.69 269 SER A CA 1
ATOM 2032 C C . SER A 1 269 ? 0.840 -16.480 0.367 1.00 94.69 269 SER A C 1
ATOM 2034 O O . SER A 1 269 ? 1.772 -17.262 0.538 1.00 94.69 269 SER A O 1
ATOM 2036 N N . GLU A 1 270 ? 0.047 -16.533 -0.705 1.00 94.56 270 GLU A N 1
ATOM 2037 C CA . GLU A 1 270 ? 0.279 -17.434 -1.838 1.00 94.56 270 GLU A CA 1
ATOM 2038 C C . GLU A 1 270 ? 1.581 -17.076 -2.563 1.00 94.56 270 GLU A C 1
ATOM 2040 O O . GLU A 1 270 ? 2.342 -17.975 -2.913 1.00 94.56 270 GLU A O 1
ATOM 2045 N N . HIS A 1 271 ? 1.870 -15.781 -2.730 1.00 96.62 271 HIS A N 1
ATOM 2046 C CA . HIS A 1 271 ? 3.123 -15.310 -3.307 1.00 96.62 271 HIS A CA 1
ATOM 2047 C C . HIS A 1 271 ? 4.322 -15.782 -2.485 1.00 96.62 271 HIS A C 1
ATOM 2049 O O . HIS A 1 271 ? 5.220 -16.411 -3.032 1.00 96.62 271 HIS A O 1
ATOM 2055 N N . LEU A 1 272 ? 4.332 -15.525 -1.176 1.00 94.81 272 LEU A N 1
ATOM 2056 C CA . LEU A 1 272 ? 5.438 -15.935 -0.309 1.00 94.81 272 LEU A CA 1
ATOM 2057 C C . LEU A 1 272 ? 5.618 -17.458 -0.296 1.00 94.81 272 LEU A C 1
ATOM 2059 O O . LEU A 1 272 ? 6.734 -17.942 -0.459 1.00 94.81 272 LEU A O 1
ATOM 2063 N N . ALA A 1 273 ? 4.528 -18.220 -0.175 1.00 91.38 273 ALA A N 1
ATOM 2064 C CA . ALA A 1 273 ? 4.590 -19.681 -0.179 1.00 91.38 273 ALA A CA 1
ATOM 2065 C C . ALA A 1 273 ? 5.112 -20.255 -1.510 1.00 91.38 273 ALA A C 1
ATOM 2067 O O . ALA A 1 273 ? 5.776 -21.287 -1.511 1.00 91.38 273 ALA A O 1
ATOM 2068 N N . ALA A 1 274 ? 4.822 -19.601 -2.639 1.00 92.94 274 ALA A N 1
ATOM 2069 C CA . ALA A 1 274 ? 5.286 -20.028 -3.958 1.00 92.94 274 ALA A CA 1
ATOM 2070 C C . ALA A 1 274 ? 6.761 -19.687 -4.240 1.00 92.94 274 ALA A C 1
ATOM 2072 O O . ALA A 1 274 ? 7.328 -20.223 -5.191 1.00 92.94 274 ALA A O 1
ATOM 2073 N N . HIS A 1 275 ? 7.369 -18.807 -3.443 1.00 94.50 275 HIS A N 1
ATOM 2074 C CA . HIS A 1 275 ? 8.704 -18.257 -3.690 1.00 94.50 275 HIS A CA 1
ATOM 2075 C C . HIS A 1 275 ? 9.615 -18.375 -2.465 1.00 94.50 275 HIS A C 1
ATOM 2077 O O . HIS A 1 275 ? 10.390 -17.464 -2.175 1.00 94.50 275 HIS A O 1
ATOM 2083 N N . ASP A 1 276 ? 9.501 -19.483 -1.727 1.00 91.81 276 ASP A N 1
ATOM 2084 C CA . ASP A 1 276 ? 10.362 -19.801 -0.581 1.00 91.81 276 ASP A CA 1
ATOM 2085 C C . ASP A 1 276 ? 10.452 -18.645 0.436 1.00 91.81 276 ASP A C 1
ATOM 2087 O O . ASP A 1 276 ? 11.517 -18.314 0.955 1.00 91.81 276 ASP A O 1
ATOM 2091 N N . MET A 1 277 ? 9.308 -18.002 0.701 1.00 93.44 277 MET A N 1
ATOM 2092 C CA . MET A 1 277 ? 9.159 -16.880 1.633 1.00 93.44 277 MET A CA 1
ATOM 2093 C C . MET A 1 277 ? 9.989 -15.639 1.253 1.00 93.44 277 MET A C 1
ATOM 2095 O O . MET A 1 277 ? 10.391 -14.847 2.113 1.00 93.44 277 MET A O 1
ATOM 2099 N N . ALA A 1 278 ? 10.212 -15.435 -0.045 1.00 94.75 278 ALA A N 1
ATOM 2100 C CA . ALA A 1 278 ? 10.775 -14.221 -0.619 1.00 94.75 278 ALA A CA 1
ATOM 2101 C C . ALA A 1 278 ? 9.796 -13.558 -1.599 1.00 94.75 278 ALA A C 1
ATOM 2103 O O . ALA A 1 278 ? 8.957 -14.214 -2.211 1.00 94.75 278 ALA A O 1
ATOM 2104 N N . PHE A 1 279 ? 9.920 -12.245 -1.774 1.00 96.62 279 PHE A N 1
ATOM 2105 C CA . PHE A 1 279 ? 9.194 -11.506 -2.798 1.00 96.62 279 PHE A CA 1
ATOM 2106 C C . PHE A 1 279 ? 9.949 -11.560 -4.127 1.00 96.62 279 PHE A C 1
ATOM 2108 O O . PHE A 1 279 ? 11.130 -11.204 -4.216 1.00 96.62 279 PHE A O 1
ATOM 2115 N N . VAL A 1 280 ? 9.245 -11.986 -5.171 1.00 97.12 280 VAL A N 1
ATOM 2116 C CA . VAL A 1 280 ? 9.694 -11.933 -6.562 1.00 97.12 280 VAL A CA 1
ATOM 2117 C C . VAL A 1 280 ? 9.014 -10.755 -7.243 1.00 97.12 280 VAL A C 1
ATOM 2119 O O . VAL A 1 280 ? 7.793 -10.633 -7.240 1.00 97.12 280 VAL A O 1
ATOM 2122 N N . ASP A 1 281 ? 9.828 -9.862 -7.794 1.00 96.50 281 ASP A N 1
ATOM 2123 C CA . ASP A 1 281 ? 9.380 -8.589 -8.341 1.00 96.50 281 ASP A CA 1
ATOM 2124 C C . ASP A 1 281 ? 8.709 -8.741 -9.720 1.00 96.50 281 ASP A C 1
ATOM 2126 O O . ASP A 1 281 ? 8.717 -9.816 -10.324 1.00 96.50 281 ASP A O 1
ATOM 2130 N N . TRP A 1 282 ? 8.180 -7.639 -10.258 1.00 97.12 282 TRP A N 1
ATOM 2131 C CA . TRP A 1 282 ? 7.502 -7.571 -11.564 1.00 97.12 282 TRP A CA 1
ATOM 2132 C C . TRP A 1 282 ? 8.318 -8.146 -12.737 1.00 97.12 282 TRP A C 1
ATOM 2134 O O . TRP A 1 282 ? 7.754 -8.583 -13.736 1.00 97.12 282 TRP A O 1
ATOM 2144 N N . ASP A 1 283 ? 9.648 -8.150 -12.628 1.00 96.31 283 ASP A N 1
ATOM 2145 C CA . ASP A 1 283 ? 10.576 -8.643 -13.649 1.00 96.31 283 ASP A CA 1
ATOM 2146 C C . ASP A 1 283 ? 11.054 -10.086 -13.409 1.00 96.31 283 ASP A C 1
ATOM 2148 O O . ASP A 1 283 ? 11.964 -10.564 -14.092 1.00 96.31 283 ASP A O 1
ATOM 2152 N N . GLY A 1 284 ? 10.459 -10.785 -12.439 1.00 96.00 284 GLY A N 1
ATOM 2153 C CA . GLY A 1 284 ? 10.775 -12.173 -12.105 1.00 96.00 284 GLY A CA 1
ATOM 2154 C C . GLY A 1 284 ? 12.046 -12.354 -11.273 1.00 96.00 284 GLY A C 1
ATOM 2155 O O . GLY A 1 284 ? 12.460 -13.490 -11.041 1.00 96.00 284 GLY A O 1
ATOM 2156 N N . ARG A 1 285 ? 12.687 -11.270 -10.819 1.00 96.00 285 ARG A N 1
ATOM 2157 C CA . ARG A 1 285 ? 13.868 -11.333 -9.946 1.00 96.00 285 ARG A CA 1
ATOM 2158 C C . ARG A 1 285 ? 13.463 -11.168 -8.486 1.00 96.00 285 ARG A C 1
ATOM 2160 O O . ARG A 1 285 ? 12.615 -10.343 -8.163 1.00 96.00 285 ARG A O 1
ATOM 2167 N N . THR A 1 286 ? 14.104 -11.911 -7.590 1.00 95.25 286 THR A N 1
ATOM 2168 C CA . THR A 1 286 ? 13.928 -11.738 -6.142 1.00 95.25 286 THR A CA 1
ATOM 2169 C C . THR A 1 286 ? 14.374 -10.343 -5.715 1.00 95.25 286 THR A C 1
ATOM 2171 O O . THR A 1 286 ? 15.425 -9.866 -6.155 1.00 95.25 286 THR A O 1
ATOM 2174 N N . THR A 1 287 ? 13.599 -9.688 -4.854 1.00 94.56 287 THR A N 1
ATOM 2175 C CA . THR A 1 287 ? 13.991 -8.382 -4.318 1.00 94.56 287 THR A CA 1
ATOM 2176 C C . THR A 1 287 ? 15.161 -8.503 -3.346 1.00 94.56 287 THR A C 1
ATOM 2178 O O . THR A 1 287 ? 15.450 -9.564 -2.782 1.00 94.56 287 THR A O 1
ATOM 2181 N N . GLN A 1 288 ? 15.874 -7.397 -3.141 1.00 92.81 288 GLN A N 1
ATOM 2182 C CA . GLN A 1 288 ? 17.045 -7.389 -2.269 1.00 92.81 288 GLN A CA 1
ATOM 2183 C C . GLN A 1 288 ? 16.670 -7.651 -0.802 1.00 92.81 288 GLN A C 1
ATOM 2185 O O . GLN A 1 288 ? 17.303 -8.498 -0.165 1.00 92.81 288 GLN A O 1
ATOM 2190 N N . TRP A 1 289 ? 15.646 -6.950 -0.303 1.00 91.75 289 TRP A N 1
ATOM 2191 C CA . TRP A 1 289 ? 15.256 -6.897 1.117 1.00 91.75 289 TRP A CA 1
ATOM 2192 C C . TRP A 1 289 ? 13.849 -7.449 1.395 1.00 91.75 289 TRP A C 1
ATOM 2194 O O . TRP A 1 289 ? 13.323 -7.290 2.489 1.00 91.75 289 TRP A O 1
ATOM 2204 N N . GLY A 1 290 ? 13.174 -8.030 0.405 1.00 93.25 290 GLY A N 1
ATOM 2205 C CA . GLY A 1 290 ? 11.852 -8.632 0.581 1.00 93.25 290 GLY A CA 1
ATOM 2206 C C . GLY A 1 290 ? 11.962 -10.117 0.888 1.00 93.25 290 GLY A C 1
ATOM 2207 O O . GLY A 1 290 ? 11.526 -10.936 0.087 1.00 93.25 290 GLY A O 1
ATOM 2208 N N . LYS A 1 291 ? 12.582 -10.482 2.011 1.00 92.81 291 LYS A N 1
ATOM 2209 C CA . LYS A 1 291 ? 12.789 -11.881 2.407 1.00 92.81 291 LYS A CA 1
ATOM 2210 C C . LYS A 1 291 ? 12.319 -12.058 3.836 1.00 92.81 291 LYS A C 1
ATOM 2212 O O . LYS A 1 291 ? 12.654 -11.260 4.692 1.00 92.81 291 LYS A O 1
ATOM 2217 N N . VAL A 1 292 ? 11.548 -13.098 4.111 1.00 92.81 292 VAL A N 1
ATOM 2218 C CA . VAL A 1 292 ? 10.991 -13.325 5.452 1.00 92.81 292 VAL A CA 1
ATOM 2219 C C . VAL A 1 292 ? 11.234 -14.756 5.923 1.00 92.81 292 VAL A C 1
ATOM 2221 O O . VAL A 1 292 ? 10.397 -15.344 6.604 1.00 92.81 292 VAL A O 1
ATOM 2224 N N . TYR A 1 293 ? 12.383 -15.325 5.544 1.00 90.12 293 TYR A N 1
ATOM 2225 C CA . TYR A 1 293 ? 12.845 -16.646 5.970 1.00 90.12 293 TYR A CA 1
ATOM 2226 C C . TYR A 1 293 ? 14.097 -16.587 6.852 1.00 90.12 293 TYR A C 1
ATOM 2228 O O . TYR A 1 293 ? 14.944 -15.708 6.660 1.00 90.12 293 TYR A O 1
ATOM 2236 N N . PRO A 1 294 ? 14.246 -17.521 7.809 1.00 83.50 294 PRO A N 1
ATOM 2237 C CA . PRO A 1 294 ? 15.426 -17.592 8.647 1.00 83.50 294 PRO A CA 1
ATOM 2238 C C . PRO A 1 294 ? 16.689 -17.840 7.819 1.00 83.50 294 PRO A C 1
ATOM 2240 O O . PRO A 1 294 ? 16.703 -18.629 6.876 1.00 83.50 294 PRO A O 1
ATOM 2243 N N . GLY A 1 295 ? 17.771 -17.146 8.168 1.00 81.44 295 GLY A N 1
ATOM 2244 C CA . GLY A 1 295 ? 19.056 -17.282 7.480 1.00 81.44 295 GLY A CA 1
ATOM 2245 C C . GLY A 1 295 ? 19.155 -16.543 6.141 1.00 81.44 295 GLY A C 1
ATOM 2246 O O . GLY A 1 295 ? 20.143 -16.732 5.426 1.00 81.44 295 GLY A O 1
ATOM 2247 N N . ALA A 1 296 ? 18.186 -15.688 5.786 1.00 85.62 296 ALA A N 1
ATOM 2248 C CA . ALA A 1 296 ? 18.352 -14.809 4.634 1.00 85.62 296 ALA A CA 1
ATOM 2249 C C . ALA A 1 296 ? 19.586 -13.893 4.820 1.00 85.62 296 ALA A C 1
ATOM 2251 O O . ALA A 1 296 ? 19.780 -13.328 5.900 1.00 85.62 296 ALA A O 1
ATOM 2252 N N . PRO A 1 297 ? 20.449 -13.729 3.797 1.00 77.25 297 PRO A N 1
ATOM 2253 C CA . PRO A 1 297 ? 21.655 -12.917 3.933 1.00 77.25 297 PRO A CA 1
ATOM 2254 C C . PRO A 1 297 ? 21.346 -11.437 4.182 1.00 77.25 297 PRO A C 1
ATOM 2256 O O . PRO A 1 297 ? 20.575 -10.844 3.429 1.00 77.25 297 PRO A O 1
ATOM 2259 N N . GLY A 1 298 ? 22.048 -10.831 5.144 1.00 73.44 298 GLY A N 1
ATOM 2260 C CA . GLY A 1 298 ? 21.994 -9.388 5.414 1.00 73.44 298 GLY A CA 1
ATOM 2261 C C . GLY A 1 298 ? 21.090 -8.968 6.574 1.00 73.44 298 GLY A C 1
ATOM 2262 O O . GLY A 1 298 ? 21.055 -7.781 6.868 1.00 73.44 298 GLY A O 1
ATOM 2263 N N . ASP A 1 299 ? 20.434 -9.917 7.244 1.00 79.69 299 ASP A N 1
ATOM 2264 C CA . ASP A 1 299 ? 19.478 -9.664 8.327 1.00 79.69 299 ASP A CA 1
ATOM 2265 C C . ASP A 1 299 ? 19.629 -10.668 9.482 1.00 79.69 299 ASP A C 1
ATOM 2267 O O . ASP A 1 299 ? 20.306 -11.695 9.363 1.00 79.69 299 ASP A O 1
ATOM 2271 N N . THR A 1 300 ? 18.990 -10.375 10.618 1.00 80.75 300 THR A N 1
ATOM 2272 C CA . THR A 1 300 ? 18.989 -11.247 11.801 1.00 80.75 300 THR A CA 1
ATOM 2273 C C . THR A 1 300 ? 18.026 -12.431 11.600 1.00 80.75 300 THR A C 1
ATOM 2275 O O . THR A 1 300 ? 16.817 -12.206 11.486 1.00 80.75 300 THR A O 1
ATOM 2278 N N . PRO A 1 301 ? 18.497 -13.698 11.622 1.00 79.69 301 PRO A N 1
ATOM 2279 C CA . PRO A 1 301 ? 17.662 -14.870 11.332 1.00 79.69 301 PRO A CA 1
ATOM 2280 C C . PRO A 1 301 ? 16.375 -14.957 12.158 1.00 79.69 301 PRO A C 1
ATOM 2282 O O . PRO A 1 301 ? 15.300 -15.148 11.594 1.00 79.69 301 PRO A O 1
ATOM 2285 N N . GLY A 1 302 ? 16.461 -14.741 13.473 1.00 79.38 302 GLY A N 1
ATOM 2286 C CA . GLY A 1 302 ? 15.292 -14.805 14.352 1.00 79.38 302 GLY A CA 1
ATOM 2287 C C . GLY A 1 302 ? 14.263 -13.700 14.106 1.00 79.38 302 GLY A C 1
ATOM 2288 O O . GLY A 1 302 ? 13.066 -13.959 14.169 1.00 79.38 302 GLY A O 1
ATOM 2289 N N . TYR A 1 303 ? 14.697 -12.491 13.733 1.00 83.50 303 TYR A N 1
ATOM 2290 C CA . TYR A 1 303 ? 13.773 -11.423 13.335 1.00 83.50 303 TYR A CA 1
ATOM 2291 C C . TYR A 1 303 ? 12.981 -11.818 12.081 1.00 83.50 303 TYR A C 1
ATOM 2293 O O . TYR A 1 303 ? 11.753 -11.720 12.074 1.00 83.50 303 TYR A O 1
ATOM 2301 N N . LEU A 1 304 ? 13.664 -12.326 11.049 1.00 87.44 304 LEU A N 1
ATOM 2302 C CA . LEU A 1 304 ? 13.008 -12.791 9.823 1.00 87.44 304 LEU A CA 1
ATOM 2303 C C . LEU A 1 304 ? 12.081 -13.973 10.078 1.00 87.44 304 LEU A C 1
ATOM 2305 O O . LEU A 1 304 ? 11.010 -14.049 9.477 1.00 87.44 304 LEU A O 1
ATOM 2309 N N . ALA A 1 305 ? 12.466 -14.859 10.996 1.00 85.06 305 ALA A N 1
ATOM 2310 C CA . ALA A 1 305 ? 11.629 -15.965 11.412 1.00 85.06 305 ALA A CA 1
ATOM 2311 C C . ALA A 1 305 ? 10.308 -15.456 12.024 1.00 85.06 305 ALA A C 1
ATOM 2313 O O . ALA A 1 305 ? 9.220 -15.802 11.556 1.00 85.06 305 ALA A O 1
ATOM 2314 N N . ILE A 1 306 ? 10.376 -14.556 13.012 1.00 86.38 306 ILE A N 1
ATOM 2315 C CA . ILE A 1 306 ? 9.172 -13.957 13.612 1.00 86.38 306 ILE A CA 1
ATOM 2316 C C . ILE A 1 306 ? 8.337 -13.246 12.552 1.00 86.38 306 ILE A C 1
ATOM 2318 O O . ILE A 1 306 ? 7.117 -13.417 12.523 1.00 86.38 306 ILE A O 1
ATOM 2322 N N . LEU A 1 307 ? 8.972 -12.469 11.677 1.00 90.06 307 LEU A N 1
ATOM 2323 C CA . LEU A 1 307 ? 8.284 -11.698 10.651 1.00 90.06 307 LEU A CA 1
ATOM 2324 C C . LEU A 1 307 ? 7.531 -12.604 9.667 1.00 90.06 307 LEU A C 1
ATOM 2326 O O . LEU A 1 307 ? 6.328 -12.427 9.464 1.00 90.06 307 LEU A O 1
ATOM 2330 N N . GLY A 1 308 ? 8.201 -13.620 9.119 1.00 91.38 308 GLY A N 1
ATOM 2331 C CA . GLY A 1 308 ? 7.596 -14.570 8.187 1.00 91.38 308 GLY A CA 1
ATOM 2332 C C . GLY A 1 308 ? 6.473 -15.385 8.816 1.00 91.38 308 GLY A C 1
ATOM 2333 O O . GLY A 1 308 ? 5.397 -15.498 8.222 1.00 91.38 308 GLY A O 1
ATOM 2334 N N . MET A 1 309 ? 6.662 -15.882 10.046 1.00 88.56 309 MET A N 1
ATOM 2335 C CA . MET A 1 309 ? 5.577 -16.560 10.764 1.00 88.56 309 MET A CA 1
ATOM 2336 C C . MET A 1 309 ? 4.414 -15.617 11.057 1.00 88.56 309 MET A C 1
ATOM 2338 O O . MET A 1 309 ? 3.264 -16.032 10.943 1.00 88.56 309 MET A O 1
ATOM 2342 N N . SER A 1 310 ? 4.681 -14.358 11.413 1.00 91.50 310 SER A N 1
ATOM 2343 C CA . SER A 1 310 ? 3.633 -13.369 11.685 1.00 91.50 310 SER A CA 1
ATOM 2344 C C . SER A 1 310 ? 2.805 -13.086 10.435 1.00 91.50 310 SER A C 1
ATOM 2346 O O . SER A 1 310 ? 1.579 -12.995 10.520 1.00 91.50 310 SER A O 1
ATOM 2348 N N . PHE A 1 311 ? 3.440 -13.017 9.261 1.00 94.56 311 PHE A N 1
ATOM 2349 C CA . PHE A 1 311 ? 2.732 -12.858 7.992 1.00 94.56 311 PHE A CA 1
ATOM 2350 C C . PHE A 1 311 ? 1.864 -14.077 7.674 1.00 94.56 311 PHE A C 1
ATOM 2352 O O . PHE A 1 311 ? 0.667 -13.926 7.414 1.00 94.56 311 PHE A O 1
ATOM 2359 N N . ALA A 1 312 ? 2.429 -15.282 7.775 1.00 91.31 312 ALA A N 1
ATOM 2360 C CA . ALA A 1 312 ? 1.701 -16.523 7.529 1.00 91.31 312 ALA A CA 1
ATOM 2361 C C . ALA A 1 312 ? 0.533 -16.721 8.514 1.00 91.31 312 ALA A C 1
ATOM 2363 O O . ALA A 1 312 ? -0.577 -17.050 8.096 1.00 91.31 312 ALA A O 1
ATOM 2364 N N . ALA A 1 313 ? 0.736 -16.449 9.807 1.00 91.31 313 ALA A N 1
ATOM 2365 C CA . ALA A 1 313 ? -0.304 -16.536 10.832 1.00 91.31 313 ALA A CA 1
ATOM 2366 C C . ALA A 1 313 ? -1.426 -15.515 10.601 1.00 91.31 313 ALA A C 1
ATOM 2368 O O . ALA A 1 313 ? -2.610 -15.842 10.733 1.00 91.31 313 ALA A O 1
ATOM 2369 N N . THR A 1 314 ? -1.069 -14.284 10.223 1.00 94.31 314 THR A N 1
ATOM 2370 C CA . THR A 1 314 ? -2.046 -13.236 9.899 1.00 94.31 314 THR A CA 1
ATOM 2371 C C . THR A 1 314 ? -2.898 -13.654 8.707 1.00 94.31 314 THR A C 1
ATOM 2373 O O . THR A 1 314 ? -4.121 -13.543 8.763 1.00 94.31 314 THR A O 1
ATOM 2376 N N . ALA A 1 315 ? -2.287 -14.215 7.660 1.00 92.50 315 ALA A N 1
ATOM 2377 C CA . ALA A 1 315 ? -3.017 -14.719 6.505 1.00 92.50 315 ALA A CA 1
ATOM 2378 C C . ALA A 1 315 ? -3.893 -15.935 6.834 1.00 92.50 315 ALA A C 1
ATOM 2380 O O . ALA A 1 315 ? -5.078 -15.936 6.500 1.00 92.50 315 ALA A O 1
ATOM 2381 N N . ALA A 1 316 ? -3.364 -16.939 7.535 1.00 90.12 316 ALA A N 1
ATOM 2382 C CA . ALA A 1 316 ? -4.119 -18.126 7.932 1.00 90.12 316 ALA A CA 1
ATOM 2383 C C . ALA A 1 316 ? -5.359 -17.760 8.765 1.00 90.12 316 ALA A C 1
ATOM 2385 O O . ALA A 1 316 ? -6.479 -18.164 8.447 1.00 90.12 316 ALA A O 1
ATOM 2386 N N . THR A 1 317 ? -5.179 -16.931 9.795 1.00 89.00 317 THR A N 1
ATOM 2387 C CA . THR A 1 317 ? -6.270 -16.549 10.703 1.00 89.00 317 THR A CA 1
ATOM 2388 C C . THR A 1 317 ? -7.218 -15.511 10.105 1.00 89.00 317 THR A C 1
ATOM 2390 O O . THR A 1 317 ? -8.420 -15.575 10.356 1.00 89.00 317 THR A O 1
ATOM 2393 N N . GLY A 1 318 ? -6.709 -14.567 9.309 1.00 86.75 318 GLY A N 1
ATOM 2394 C CA . GLY A 1 318 ? -7.510 -13.516 8.680 1.00 86.75 318 GLY A CA 1
ATOM 2395 C C . GLY A 1 318 ? -8.375 -14.028 7.529 1.00 86.75 318 GLY A C 1
ATOM 2396 O O . GLY 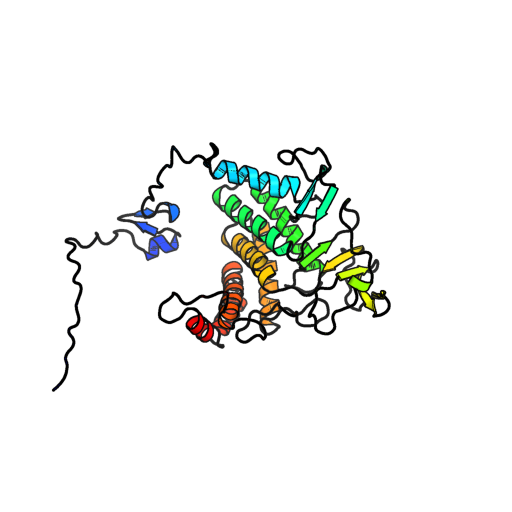A 1 318 ? -9.513 -13.586 7.371 1.00 86.75 318 GLY A O 1
ATOM 2397 N N . THR A 1 319 ? -7.866 -14.979 6.740 1.00 86.19 319 THR A N 1
ATOM 2398 C CA . THR A 1 319 ? -8.592 -15.533 5.583 1.00 86.19 319 THR A CA 1
ATOM 2399 C C . THR A 1 319 ? -9.488 -16.715 5.950 1.00 86.19 319 THR A C 1
ATOM 2401 O O . THR A 1 319 ? -10.520 -16.917 5.310 1.00 86.19 319 THR A O 1
ATOM 2404 N N . GLY A 1 320 ? -9.107 -17.503 6.963 1.00 84.56 320 GLY A N 1
ATOM 2405 C CA . GLY A 1 320 ? -9.747 -18.780 7.274 1.00 84.56 320 GLY A CA 1
ATOM 2406 C C . GLY A 1 320 ? -9.533 -19.861 6.204 1.00 84.56 320 GLY A C 1
ATOM 2407 O O . GLY A 1 320 ? -10.256 -20.856 6.213 1.00 84.56 320 GLY A O 1
ATOM 2408 N N . ASP A 1 321 ? -8.587 -19.678 5.271 1.00 86.31 321 ASP A N 1
ATOM 2409 C CA . ASP A 1 321 ? -8.284 -20.658 4.223 1.00 86.31 321 ASP A CA 1
ATOM 2410 C C . ASP A 1 321 ? -7.479 -21.840 4.802 1.00 86.31 321 ASP A C 1
ATOM 2412 O O . ASP A 1 321 ? -6.339 -21.646 5.240 1.00 86.31 321 ASP A O 1
ATOM 2416 N N . PRO A 1 322 ? -8.006 -23.082 4.764 1.00 88.12 322 PRO A N 1
ATOM 2417 C CA . PRO A 1 322 ? -7.306 -24.251 5.297 1.00 88.12 322 PRO A CA 1
ATOM 2418 C C . PRO A 1 322 ? -5.951 -24.524 4.636 1.00 88.12 322 PRO A C 1
ATOM 2420 O O . PRO A 1 322 ? -5.079 -25.127 5.257 1.00 88.12 322 PRO A O 1
ATOM 2423 N N . ARG A 1 323 ? -5.751 -24.096 3.380 1.00 87.50 323 ARG A N 1
ATOM 2424 C CA . ARG A 1 323 ? -4.463 -24.250 2.687 1.00 87.50 323 ARG A CA 1
ATOM 2425 C C . ARG A 1 323 ? -3.410 -23.324 3.282 1.00 87.50 323 ARG A C 1
ATOM 2427 O O . ARG A 1 323 ? -2.279 -23.755 3.469 1.00 87.50 323 ARG A O 1
ATOM 2434 N N . LEU A 1 324 ? -3.784 -22.086 3.611 1.00 86.31 324 LEU A N 1
ATOM 2435 C CA . LEU A 1 324 ? -2.875 -21.130 4.245 1.00 86.31 324 LEU A CA 1
ATOM 2436 C C . LEU A 1 324 ? -2.585 -21.512 5.701 1.00 86.31 324 LEU A C 1
ATOM 2438 O O . LEU A 1 324 ? -1.445 -21.384 6.134 1.00 86.31 324 LEU A O 1
ATOM 2442 N N . ASP A 1 325 ? -3.569 -22.054 6.429 1.00 86.31 325 ASP A N 1
ATOM 2443 C CA . ASP A 1 325 ? -3.336 -22.650 7.756 1.00 86.31 325 ASP A CA 1
ATOM 2444 C C . ASP A 1 325 ? -2.352 -23.828 7.681 1.00 86.31 325 ASP A C 1
ATOM 2446 O O . ASP A 1 325 ? -1.418 -23.902 8.477 1.00 86.31 325 ASP A O 1
ATOM 2450 N N . ALA A 1 326 ? -2.492 -24.707 6.683 1.00 85.38 326 ALA A N 1
ATOM 2451 C CA . ALA A 1 326 ? -1.543 -25.795 6.462 1.00 85.38 326 ALA A CA 1
ATOM 2452 C C . ALA A 1 326 ? -0.130 -25.278 6.134 1.00 85.38 326 ALA A C 1
ATOM 2454 O O . ALA A 1 326 ? 0.834 -25.766 6.723 1.00 85.38 326 ALA A O 1
ATOM 2455 N N . SER A 1 327 ? -0.000 -24.271 5.260 1.00 82.56 327 SER A N 1
ATOM 2456 C CA . SER A 1 327 ? 1.290 -23.635 4.953 1.00 82.56 327 SER A CA 1
ATOM 2457 C C . SER A 1 327 ? 1.921 -22.984 6.187 1.00 82.56 327 SER A C 1
ATOM 2459 O O . SER A 1 327 ? 3.104 -23.184 6.444 1.00 82.56 327 SER A O 1
ATOM 2461 N N . TYR A 1 328 ? 1.137 -22.264 6.995 1.00 84.62 328 TYR A N 1
ATOM 2462 C CA . TYR A 1 328 ? 1.600 -21.686 8.259 1.00 84.62 328 TYR A CA 1
ATOM 2463 C C . TYR A 1 328 ? 2.111 -22.762 9.228 1.00 84.62 328 TYR A C 1
ATOM 2465 O O . TYR A 1 328 ? 3.197 -22.627 9.791 1.00 84.62 328 TYR A O 1
ATOM 2473 N N . ARG A 1 329 ? 1.367 -23.863 9.388 1.00 82.50 329 ARG A N 1
ATOM 2474 C CA . ARG A 1 329 ? 1.795 -24.986 10.235 1.00 82.50 329 ARG A CA 1
ATOM 2475 C C . ARG A 1 329 ? 3.056 -25.661 9.713 1.00 82.50 329 ARG A C 1
ATOM 2477 O O . ARG A 1 329 ? 3.856 -26.095 10.531 1.00 82.50 329 ARG A O 1
ATOM 2484 N N . ALA A 1 330 ? 3.227 -25.770 8.397 1.00 79.31 330 ALA A N 1
ATOM 2485 C CA . ALA A 1 330 ? 4.434 -26.338 7.803 1.00 79.31 330 ALA A CA 1
ATOM 2486 C C . ALA A 1 330 ? 5.666 -25.469 8.103 1.00 79.31 330 ALA A C 1
ATOM 2488 O O . ALA A 1 330 ? 6.666 -25.994 8.582 1.00 79.31 330 ALA A O 1
ATOM 2489 N N . LEU A 1 331 ? 5.553 -24.144 7.940 1.00 74.75 331 LEU A N 1
ATOM 2490 C CA . LEU A 1 331 ? 6.632 -23.193 8.242 1.00 74.75 331 LEU A CA 1
ATOM 2491 C C . LEU A 1 331 ? 7.117 -23.285 9.694 1.00 74.75 331 LEU A C 1
ATOM 2493 O O . LEU A 1 331 ? 8.314 -23.192 9.945 1.00 74.75 331 LEU A O 1
ATOM 2497 N N . ALA A 1 332 ? 6.205 -23.510 10.645 1.00 65.25 332 ALA A N 1
ATOM 2498 C CA . ALA A 1 332 ? 6.559 -23.643 12.057 1.00 65.25 332 ALA A CA 1
ATOM 2499 C C . ALA A 1 332 ? 7.538 -24.805 12.330 1.00 65.25 332 ALA A C 1
ATOM 2501 O O . ALA A 1 332 ? 8.310 -24.736 13.281 1.00 65.25 332 ALA A O 1
ATOM 2502 N N . TRP A 1 333 ? 7.545 -25.854 11.502 1.00 62.75 333 TRP A N 1
ATOM 2503 C CA . TRP A 1 333 ? 8.407 -27.026 11.700 1.00 62.75 333 TRP A CA 1
ATOM 2504 C C . TRP A 1 333 ? 9.735 -26.971 10.924 1.00 62.75 333 TRP A C 1
ATOM 2506 O O . TRP A 1 333 ? 10.635 -27.748 11.237 1.00 62.75 333 TRP A O 1
ATOM 2516 N N . ASP A 1 334 ? 9.889 -26.036 9.981 1.00 60.41 334 ASP A N 1
ATOM 2517 C CA . ASP A 1 334 ? 11.063 -25.894 9.103 1.00 60.41 334 ASP A CA 1
ATOM 2518 C C . ASP A 1 334 ? 12.024 -24.783 9.591 1.00 60.41 334 ASP A C 1
ATOM 2520 O O . ASP A 1 334 ? 12.280 -23.807 8.893 1.00 60.41 334 ASP A O 1
ATOM 2524 N N . ALA A 1 335 ? 12.571 -24.930 10.805 1.00 64.56 335 ALA A N 1
ATOM 2525 C CA . ALA A 1 335 ? 13.583 -24.061 11.450 1.00 64.56 335 ALA A CA 1
ATOM 2526 C C . ALA A 1 335 ? 13.112 -22.719 12.049 1.00 64.56 335 ALA A C 1
ATOM 2528 O O . ALA A 1 335 ? 13.794 -22.172 12.915 1.00 64.56 335 ALA A O 1
ATOM 2529 N N . TYR A 1 336 ? 11.928 -22.215 11.691 1.00 74.69 336 TYR A N 1
ATOM 2530 C CA . TYR A 1 336 ? 11.430 -20.945 12.235 1.00 74.69 336 TYR A CA 1
ATOM 2531 C C . TYR A 1 336 ? 11.317 -20.940 13.767 1.00 74.69 336 TYR A C 1
ATOM 2533 O O . TYR A 1 336 ? 11.757 -19.986 14.399 1.00 74.69 336 TYR A O 1
ATOM 2541 N N . LEU A 1 337 ? 10.747 -21.982 14.384 1.00 71.06 337 LEU A N 1
ATOM 2542 C CA . LEU A 1 337 ? 10.601 -22.029 15.846 1.00 71.06 337 LEU A CA 1
ATOM 2543 C C . LEU A 1 337 ? 11.952 -22.061 16.575 1.00 71.06 337 LEU A C 1
ATOM 2545 O O . LEU A 1 337 ? 12.090 -21.405 17.606 1.00 71.06 337 LEU A O 1
ATOM 2549 N N . ASP A 1 338 ? 12.944 -22.758 16.020 1.00 70.06 338 ASP A N 1
ATOM 2550 C CA . ASP A 1 338 ? 14.283 -22.853 16.608 1.00 70.06 338 ASP A CA 1
ATOM 2551 C C . ASP A 1 338 ? 15.014 -21.501 16.561 1.00 70.06 338 ASP A C 1
ATOM 2553 O O . ASP A 1 338 ? 15.680 -21.118 17.524 1.00 70.06 338 ASP A O 1
ATOM 2557 N N . ASP A 1 339 ? 14.877 -20.750 15.465 1.00 69.69 339 ASP A N 1
ATOM 2558 C CA . ASP A 1 339 ? 15.485 -19.420 15.324 1.00 69.69 339 ASP A CA 1
ATOM 2559 C C . ASP A 1 339 ? 14.755 -18.345 16.143 1.00 69.69 339 ASP A C 1
ATOM 2561 O O . ASP A 1 339 ? 15.368 -17.375 16.600 1.00 69.69 339 ASP A O 1
ATOM 2565 N N . ILE A 1 340 ? 13.454 -18.524 16.375 1.00 67.62 340 ILE A N 1
ATOM 2566 C CA . ILE A 1 340 ? 12.671 -17.663 17.266 1.00 67.62 340 ILE A CA 1
ATOM 2567 C C . ILE A 1 340 ? 13.088 -17.875 18.712 1.00 67.62 340 ILE A C 1
ATOM 2569 O O . ILE A 1 340 ? 13.365 -16.888 19.388 1.00 67.62 340 ILE A O 1
ATOM 2573 N N . ASP A 1 341 ? 13.183 -19.126 19.167 1.00 62.97 341 ASP A N 1
ATOM 2574 C CA . ASP A 1 341 ? 13.608 -19.455 20.531 1.00 62.97 341 ASP A CA 1
ATOM 2575 C C . ASP A 1 341 ? 15.015 -18.903 20.821 1.00 62.97 341 ASP A C 1
ATOM 2577 O O . ASP A 1 341 ? 15.249 -18.245 21.841 1.00 62.97 341 ASP A O 1
ATOM 2581 N N . GLN A 1 342 ? 15.934 -19.048 19.856 1.00 62.72 342 GLN A N 1
ATOM 2582 C CA . GLN A 1 342 ? 17.272 -18.451 19.921 1.00 62.72 342 GLN A CA 1
ATOM 2583 C C . GLN A 1 342 ? 17.242 -16.924 20.066 1.00 62.72 342 GLN A C 1
ATOM 2585 O O . GLN A 1 342 ? 18.062 -16.363 20.795 1.00 62.72 342 GLN A O 1
ATOM 2590 N N . TRP A 1 343 ? 16.319 -16.243 19.387 1.00 62.09 343 TRP A N 1
ATOM 2591 C CA . TRP A 1 343 ? 16.220 -14.784 19.422 1.00 62.09 343 TRP A CA 1
ATOM 2592 C C . TRP A 1 343 ? 15.505 -14.255 20.665 1.00 62.09 343 TRP A C 1
ATOM 2594 O O . TRP A 1 343 ? 15.912 -13.235 21.223 1.00 62.09 343 TRP A O 1
ATOM 2604 N N . THR A 1 344 ? 14.467 -14.945 21.140 1.00 60.53 344 THR A N 1
ATOM 2605 C CA . THR A 1 344 ? 13.758 -14.565 22.368 1.00 60.53 344 THR A CA 1
ATOM 2606 C C . THR A 1 344 ? 14.581 -14.850 23.627 1.00 60.53 344 THR A C 1
ATOM 2608 O O . THR A 1 344 ? 14.400 -14.169 24.641 1.00 60.53 344 THR A O 1
ATOM 2611 N N . GLY A 1 345 ? 15.537 -15.783 23.537 1.00 53.78 345 GLY A N 1
ATOM 2612 C CA . GLY A 1 345 ? 16.418 -16.204 24.622 1.00 53.78 345 GLY A CA 1
ATOM 2613 C C . GLY A 1 345 ? 15.670 -16.936 25.750 1.00 53.78 345 GLY A C 1
ATOM 2614 O O . GLY A 1 345 ? 14.461 -16.772 25.909 1.00 53.78 345 GLY A O 1
ATOM 2615 N N . PRO A 1 346 ? 16.372 -17.706 26.603 1.00 50.75 346 PRO A N 1
ATOM 2616 C CA . PRO A 1 346 ? 15.739 -18.443 27.704 1.00 50.75 346 PRO A CA 1
ATOM 2617 C C . PRO A 1 346 ? 15.157 -17.535 28.805 1.00 50.75 346 PRO A C 1
ATOM 2619 O O . PRO A 1 346 ? 14.313 -17.982 29.578 1.00 50.75 346 PRO A O 1
ATOM 2622 N N . ASP A 1 347 ? 15.571 -16.261 28.856 1.00 51.97 347 ASP A N 1
ATOM 2623 C CA . ASP A 1 347 ? 15.199 -15.300 29.907 1.00 51.97 347 ASP A CA 1
ATOM 2624 C C . ASP A 1 347 ? 14.250 -14.180 29.415 1.00 51.97 347 ASP A C 1
ATOM 2626 O O . ASP A 1 347 ? 14.027 -13.195 30.122 1.00 51.97 347 ASP A O 1
ATOM 2630 N N . GLY A 1 348 ? 13.709 -14.278 28.193 1.00 48.03 348 GLY A N 1
ATOM 2631 C CA . GLY A 1 348 ? 12.681 -13.357 27.680 1.00 48.03 348 GLY A CA 1
ATOM 2632 C C . GLY A 1 348 ? 13.095 -11.882 27.523 1.00 48.03 348 GLY A C 1
ATOM 2633 O O . GLY A 1 348 ? 12.230 -11.029 27.345 1.00 48.03 348 GLY A O 1
ATOM 2634 N N . CYS A 1 349 ? 14.391 -11.552 27.602 1.00 41.09 349 CYS A N 1
ATOM 2635 C CA . CYS A 1 349 ? 14.888 -10.164 27.624 1.00 41.09 349 CYS A CA 1
ATOM 2636 C C . CYS A 1 349 ? 16.012 -9.865 26.608 1.00 41.09 349 CYS A C 1
ATOM 2638 O O . CYS A 1 349 ? 16.712 -8.863 26.745 1.00 41.09 349 CYS A O 1
ATOM 2640 N N . GLY A 1 350 ? 16.219 -10.716 25.599 1.00 45.56 350 GLY A N 1
ATOM 2641 C CA . GLY A 1 350 ? 17.372 -10.632 24.692 1.00 45.56 350 GLY A CA 1
ATOM 2642 C C . GLY A 1 350 ? 17.148 -9.967 23.330 1.00 45.56 350 GLY A C 1
ATOM 2643 O O . GLY A 1 350 ? 18.064 -9.994 22.513 1.00 45.56 350 GLY A O 1
ATOM 2644 N N . ALA A 1 351 ? 15.976 -9.389 23.050 1.00 45.62 351 ALA A N 1
ATOM 2645 C CA . ALA A 1 351 ? 15.680 -8.808 21.739 1.00 45.62 351 ALA A CA 1
ATOM 2646 C C . ALA A 1 351 ? 16.435 -7.482 21.524 1.00 45.62 351 ALA A C 1
ATOM 2648 O O . ALA A 1 351 ? 15.896 -6.401 21.765 1.00 45.62 351 ALA A O 1
ATOM 2649 N N . ASN A 1 352 ? 17.689 -7.543 21.065 1.00 40.44 352 ASN A N 1
ATOM 2650 C CA . ASN A 1 352 ? 18.355 -6.362 20.529 1.00 40.44 352 ASN A CA 1
ATOM 2651 C C . ASN A 1 352 ? 18.102 -6.300 19.020 1.00 40.44 352 ASN A C 1
ATOM 2653 O O . ASN A 1 352 ? 18.706 -7.041 18.252 1.00 40.44 352 ASN A O 1
ATOM 2657 N N . TRP A 1 353 ? 17.226 -5.384 18.605 1.00 40.88 353 TRP A N 1
ATOM 2658 C CA . TRP A 1 353 ? 16.999 -5.018 17.200 1.00 40.88 353 TRP A CA 1
ATOM 2659 C C . TRP A 1 353 ? 18.272 -4.499 16.496 1.00 40.88 353 TRP A C 1
ATOM 2661 O O . TRP A 1 353 ? 18.265 -4.324 15.285 1.00 40.88 353 TRP A O 1
ATOM 2671 N N . ASN A 1 354 ? 19.351 -4.248 17.250 1.00 31.88 354 ASN A N 1
ATOM 2672 C CA . ASN A 1 354 ? 20.578 -3.587 16.802 1.00 31.88 354 ASN A CA 1
ATOM 2673 C C . ASN A 1 354 ? 21.869 -4.408 17.023 1.00 31.88 354 ASN A C 1
ATOM 2675 O O . ASN A 1 354 ? 22.913 -3.800 17.267 1.00 31.88 354 ASN A O 1
ATOM 2679 N N . ASN A 1 355 ? 21.831 -5.745 16.998 1.00 33.03 355 ASN A N 1
ATOM 2680 C CA . ASN A 1 355 ? 23.067 -6.549 17.018 1.00 33.03 355 ASN A CA 1
ATOM 2681 C C . ASN A 1 355 ? 23.453 -7.073 15.638 1.00 33.03 355 ASN A C 1
ATOM 2683 O O . ASN A 1 355 ? 22.625 -7.796 15.041 1.00 33.03 355 ASN A O 1
#

pLDDT: mean 86.89, std 16.48, range [29.42, 98.62]

Secondary structure (DSSP, 8-state):
---PPP--------SS--PPPSS-HHHHHHTT-EEETTEEE-GGGTT---PPP-TT-TT--SS-HHHHHHHHHHHHHHTT-BTTB-S--EEEEPTT--TTT--GGGEEEEE--TTHHHHHHHHHHHHHHHHHHH--HHHHHHHHHHHHHHHHHHHTTTSTT---S-EE-TT-TT------GGGSSPPTTS-S--EEEE-TTSEEEEE-TTS-EEEEEEE--GGGTT-EEE----HHHHHHHHHHHHHHHHH---HHHHHHHHHHHHHHHHHHHHTTTEEE-TTSPEEEEEE-STT-TTS-HHHHHHHHHHHHHHHHHHH--HHHHHHHHHHIIIIIHHHHHHHH-TTS----TT-

Foldseek 3Di:
DDDDDDPPPPPDDDPDPDPPACDDQVVLVVVCFGGDRPDGHHPCCVVPDDDDDPPPPPPDDPDDPVRVLVQVLCCQPFAQADPVQLFGFDFDFDPPDDSSPDGVVRGQATDQDQQSLLVRLQSLLSLLVVCLPPVDVVSVVNNVSSLVNQVVQQVLQVAFLDGFRTKFAPDDRNTADDPQLVQFADDPQLPDKGKWAQACQAFTWGAHPVSDIDGDPLGPRNVRHRMMTIKQDALSSVVSLLSSLLSNLPRPPPPVSNVSSLRSLLRNLVQCLVPVNFHQGSVRHTHPHRHLAAPDPPAQRLVSLCSSLVSLVSNCVSNVDVVSVVSSVVSCVVCSVVSVCVCCDPVNPRNDRPD

Sequence (355 aa):
MRWLAPMLVLAACTSDPDPVPACDDAACAAEGKLCEADACVEPWRYGDPQWSRCPVETRATAESLAQKAAAYDARAIGLHAHPQMPWVVDVVTKPGTDPESATWRDVEAWWSGENDGLFSALVMASQAYRYAVTKDPAAREALATLLAGERLRMDITGVPGLFTRQLIPPGVTGLACPTDPMMYVPSPEKRGNRWVRIDTAGCAEVADASGALLATNHCGLQRFAGWCFLDNISQDEYIGHVFALGAIARVVDDPVLRAQAVDMLRQVSEHLAAHDMAFVDWDGRTTQWGKVYPGAPGDTPGYLAILGMSFAATAATGTGDPRLDASYRALAWDAYLDDIDQWTGPDGCGANWNN

Radius of gyration: 24.9 Å; chains: 1; bounding box: 52×64×79 Å